Protein AF-A0A2N1RPT9-F1 (afdb_monomer)

Secondary structure (DSSP, 8-state):
--HHHHHHHHHHHHHHTT--TT--BTTTTB-HHHHHHTSTT-HHHHHHHHHTT--TT---TT---HHHHHHTSTT-HHHHHHHHHTT--TT---SS--HHHHHHHTT-HHHHHHHHHTT--TTPPPSSTT---HHHHHHHTT-HHHHHHHHHTT--TT-----SS-------TTS-THHHHTTS-GGG----S--HHHHHHHTT-HHHHHHHHHTT--S---BTTTBSHHHHHHHTT-HHHHHHHHHTT---SSHHHHHHHHHHTT-HHHHHHHHHTT--TT---TTS--HHHHHHHHT-HHHHHHHHHTT--TT---TTS--GGGG---HHHHHHHH--

pLDDT: mean 88.7, std 14.99, range [34.06, 98.62]

Radius of gyration: 28.69 Å; Cα contacts (8 Å, |Δi|>4): 582; chains: 1; bounding box: 60×31×92 Å

Structure (mmCIF, N/CA/C/O backbone):
data_AF-A0A2N1RPT9-F1
#
_entry.id   AF-A0A2N1RPT9-F1
#
loop_
_atom_site.group_PDB
_atom_site.id
_atom_site.type_symbol
_atom_site.label_atom_id
_atom_site.label_alt_id
_atom_site.label_comp_id
_atom_site.label_asym_id
_atom_site.label_entity_id
_atom_site.label_seq_id
_atom_site.pdbx_PDB_ins_code
_atom_site.Cartn_x
_atom_site.Cartn_y
_atom_site.Cartn_z
_atom_site.occupancy
_atom_site.B_iso_or_equiv
_atom_site.auth_seq_id
_atom_site.auth_comp_id
_atom_site.auth_asym_id
_atom_site.auth_atom_id
_atom_site.pdbx_PDB_model_num
ATOM 1 N N . MET A 1 1 ? -3.122 9.667 46.962 1.00 50.38 1 MET A N 1
ATOM 2 C CA . MET A 1 1 ? -3.915 8.636 46.255 1.00 50.38 1 MET A CA 1
ATOM 3 C C . MET A 1 1 ? -3.494 8.692 44.793 1.00 50.38 1 MET A C 1
ATOM 5 O O . MET A 1 1 ? -3.098 9.763 44.370 1.00 50.38 1 MET A O 1
ATOM 9 N N . SER A 1 2 ? -3.456 7.588 44.040 1.00 67.94 2 SER A N 1
ATOM 10 C CA . SER A 1 2 ? -3.187 7.707 42.594 1.00 67.94 2 SER A CA 1
ATOM 11 C C . SER A 1 2 ? -4.341 8.459 41.928 1.00 67.94 2 SER A C 1
ATOM 13 O O . SER A 1 2 ? -5.478 8.184 42.305 1.00 67.94 2 SER A O 1
ATOM 15 N N . ASP A 1 3 ? -4.088 9.300 40.925 1.00 69.38 3 ASP A N 1
ATOM 16 C CA . ASP A 1 3 ? -5.108 10.099 40.212 1.00 69.38 3 ASP A CA 1
ATOM 17 C C . ASP A 1 3 ? -6.362 9.287 39.809 1.00 69.38 3 ASP A C 1
ATOM 19 O O . ASP A 1 3 ? -7.492 9.765 39.899 1.00 69.38 3 ASP A O 1
ATOM 23 N N . ASN A 1 4 ? -6.193 8.001 39.471 1.00 76.69 4 ASN A N 1
ATOM 24 C CA . ASN A 1 4 ? -7.300 7.095 39.139 1.00 76.69 4 ASN A CA 1
ATOM 25 C C . ASN A 1 4 ? -8.249 6.774 40.311 1.00 76.69 4 ASN A C 1
ATOM 27 O O . ASN A 1 4 ? -9.421 6.505 40.074 1.00 76.69 4 ASN A O 1
ATOM 31 N N . GLU A 1 5 ? -7.784 6.776 41.561 1.00 85.25 5 GLU A N 1
ATOM 32 C CA . GLU A 1 5 ? -8.633 6.519 42.738 1.00 85.25 5 GLU A CA 1
ATOM 33 C C . GLU A 1 5 ? -9.557 7.700 43.033 1.00 85.25 5 GLU A C 1
ATOM 35 O O . GLU A 1 5 ? -10.723 7.516 43.375 1.00 85.25 5 GLU A O 1
ATOM 40 N N . GLU A 1 6 ? -9.048 8.923 42.883 1.00 87.75 6 GLU A N 1
ATOM 41 C CA . GLU A 1 6 ? -9.849 10.137 43.052 1.00 87.75 6 GLU A CA 1
ATOM 42 C C . GLU A 1 6 ? -10.896 10.246 41.943 1.00 87.75 6 GLU A C 1
ATOM 44 O O . GLU A 1 6 ? -12.072 10.469 42.233 1.00 87.75 6 GLU A O 1
ATOM 49 N N . ALA A 1 7 ? -10.504 9.968 40.695 1.00 89.19 7 ALA A N 1
ATOM 50 C CA . ALA A 1 7 ? -11.428 9.916 39.568 1.00 89.19 7 ALA A CA 1
ATOM 51 C C . ALA A 1 7 ? -12.536 8.865 39.764 1.00 89.19 7 ALA A C 1
ATOM 53 O O . ALA A 1 7 ? -13.706 9.159 39.530 1.00 89.19 7 ALA A O 1
ATOM 54 N N . ILE A 1 8 ? -12.202 7.658 40.239 1.00 92.56 8 ILE A N 1
ATOM 55 C CA . ILE A 1 8 ? -13.188 6.600 40.525 1.00 92.56 8 ILE A CA 1
ATOM 56 C C . ILE A 1 8 ? -14.201 7.055 41.577 1.00 92.56 8 ILE A C 1
ATOM 58 O O . ILE A 1 8 ? -15.404 6.913 41.356 1.00 92.56 8 ILE A O 1
ATOM 62 N N . LYS A 1 9 ? -13.733 7.630 42.692 1.00 93.81 9 LYS A N 1
ATOM 63 C CA . LYS A 1 9 ? -14.617 8.134 43.754 1.00 93.81 9 LYS A CA 1
ATOM 64 C C . LYS A 1 9 ? -15.525 9.249 43.249 1.00 93.81 9 LYS A C 1
ATOM 66 O O . LYS A 1 9 ? -16.709 9.256 43.567 1.00 93.81 9 LYS A O 1
ATOM 71 N N . LEU A 1 10 ? -14.992 10.161 42.435 1.00 93.69 10 LEU A N 1
ATOM 72 C CA . LEU A 1 10 ? -15.782 11.235 41.843 1.00 93.69 10 LEU A CA 1
ATOM 73 C C . LEU A 1 10 ? -16.856 10.687 40.897 1.00 93.69 10 LEU A C 1
ATOM 75 O O . LEU A 1 10 ? -18.006 11.102 40.985 1.00 93.69 10 LEU A O 1
ATOM 79 N N . ILE A 1 11 ? -16.516 9.728 40.031 1.00 93.75 11 ILE A N 1
ATOM 80 C CA . ILE A 1 11 ? -17.489 9.088 39.133 1.00 93.75 11 ILE A CA 1
ATOM 81 C C . ILE A 1 11 ? -18.588 8.392 39.941 1.00 93.75 11 ILE A C 1
ATOM 83 O O . ILE A 1 11 ? -19.763 8.552 39.625 1.00 93.75 11 ILE A O 1
ATOM 87 N N . GLN A 1 12 ? -18.233 7.659 40.999 1.00 95.19 12 GLN A N 1
ATOM 88 C CA . GLN A 1 12 ? -19.213 7.024 41.885 1.00 95.19 12 GLN A CA 1
ATOM 89 C C . GLN A 1 12 ? -20.149 8.054 42.522 1.00 95.19 12 GLN A C 1
ATOM 91 O O . GLN A 1 12 ? -21.363 7.900 42.414 1.00 95.19 12 GLN A O 1
ATOM 96 N N . LEU A 1 13 ? -19.596 9.133 43.085 1.00 96.94 13 LEU A N 1
ATOM 97 C CA . LEU A 1 13 ? -20.372 10.210 43.698 1.00 96.94 13 LEU A CA 1
ATOM 98 C C . LEU A 1 13 ? -21.332 10.866 42.695 1.00 96.94 13 LEU A C 1
ATOM 100 O O . LEU A 1 13 ? -22.492 11.103 43.021 1.00 96.94 13 LEU A O 1
ATOM 104 N N . LEU A 1 14 ? -20.869 11.138 41.471 1.00 96.06 14 LEU A N 1
ATOM 105 C CA . LEU A 1 14 ? -21.698 11.716 40.413 1.00 96.06 14 LEU A CA 1
ATOM 106 C C . LEU A 1 14 ? -22.870 10.793 40.053 1.00 96.06 14 LEU A C 1
ATOM 108 O O . LEU A 1 14 ? -24.004 11.257 39.956 1.00 96.06 14 LEU A O 1
ATOM 112 N N . LEU A 1 15 ? -22.616 9.491 39.895 1.00 95.31 15 LEU A N 1
ATOM 113 C CA . LEU A 1 15 ? -23.657 8.505 39.589 1.00 95.31 15 LEU A CA 1
ATOM 114 C C . LEU A 1 15 ? -24.659 8.348 40.745 1.00 95.31 15 LEU A C 1
ATOM 116 O O . LEU A 1 15 ? -25.857 8.240 40.499 1.00 95.31 15 LEU A O 1
ATOM 120 N N . GLU A 1 16 ? -24.194 8.385 41.997 1.00 96.31 16 GLU A N 1
ATOM 121 C CA . GLU A 1 16 ? -25.054 8.381 43.193 1.00 96.31 16 GLU A CA 1
ATOM 122 C C . GLU A 1 16 ? -25.971 9.611 43.261 1.00 96.31 16 GLU A C 1
ATOM 124 O O . GLU A 1 16 ? -27.095 9.513 43.746 1.00 96.31 16 GLU A O 1
ATOM 129 N N . HIS A 1 17 ? -25.526 10.749 42.720 1.00 97.19 17 HIS A N 1
ATOM 130 C CA . HIS A 1 17 ? -26.304 11.989 42.630 1.00 97.19 17 HIS A CA 1
ATOM 131 C C . HIS A 1 17 ? -27.086 12.123 41.310 1.00 97.19 17 HIS A C 1
ATOM 133 O O . HIS A 1 17 ? -27.538 13.214 40.964 1.00 97.19 17 HIS A O 1
ATOM 139 N N . GLY A 1 18 ? -27.275 11.022 40.577 1.00 94.88 18 GLY A N 1
ATOM 140 C CA . GLY A 1 18 ? -28.160 10.969 39.413 1.00 94.88 18 GLY A CA 1
ATOM 141 C C . GLY A 1 18 ? -27.528 11.401 38.089 1.00 94.88 18 GLY A C 1
ATOM 142 O O . GLY A 1 18 ? -28.260 11.650 37.134 1.00 94.88 18 GLY A O 1
ATOM 143 N N . ALA A 1 19 ? -26.196 11.484 37.992 1.00 95.69 19 ALA A N 1
ATOM 144 C CA . ALA A 1 19 ? -25.545 11.690 36.701 1.00 95.69 19 ALA A CA 1
ATOM 145 C C . ALA A 1 19 ? -25.868 10.539 35.730 1.00 95.69 19 ALA A C 1
ATOM 147 O O . ALA A 1 19 ? -25.782 9.360 36.075 1.00 95.69 19 ALA A O 1
ATOM 148 N N . GLU A 1 20 ? -26.201 10.877 34.485 1.00 96.00 20 GLU A N 1
ATOM 149 C CA . GLU A 1 20 ? -26.530 9.890 33.458 1.00 96.00 20 GLU A CA 1
ATOM 150 C C . GLU A 1 20 ? -25.269 9.166 32.949 1.00 96.00 20 GLU A C 1
ATOM 152 O O . GLU A 1 20 ? -24.403 9.765 32.300 1.00 96.00 20 GLU A O 1
ATOM 157 N N . ILE A 1 21 ? -25.195 7.848 33.181 1.00 95.88 21 ILE A N 1
ATOM 158 C CA . ILE A 1 21 ? -24.061 6.989 32.779 1.00 95.88 21 ILE A CA 1
ATOM 159 C C . ILE A 1 21 ? -23.787 7.018 31.263 1.00 95.88 21 ILE A C 1
ATOM 161 O O . ILE A 1 21 ? -22.640 6.917 30.832 1.00 95.88 21 ILE A O 1
ATOM 165 N N . ASN A 1 22 ? -24.841 7.205 30.462 1.00 96.31 22 ASN A N 1
ATOM 166 C CA . ASN A 1 22 ? -24.805 7.264 28.998 1.00 96.31 22 ASN A CA 1
ATOM 167 C C . ASN A 1 22 ? -25.040 8.685 28.461 1.00 96.31 22 ASN A C 1
ATOM 169 O O . ASN A 1 22 ? -25.510 8.847 27.331 1.00 96.31 22 ASN A O 1
ATOM 173 N N . SER A 1 23 ? -24.729 9.708 29.265 1.00 95.62 23 SER A N 1
ATOM 174 C CA . SER A 1 23 ? -24.765 11.106 28.825 1.00 95.62 23 SER A CA 1
ATOM 175 C C . SER A 1 23 ? -23.960 11.298 27.536 1.00 95.62 23 SER A C 1
ATOM 177 O O . SER A 1 23 ? -22.975 10.607 27.275 1.00 95.62 23 SER A O 1
ATOM 179 N N . ARG A 1 24 ? -24.404 12.224 26.686 1.00 95.25 24 ARG A N 1
ATOM 180 C CA . ARG A 1 24 ? -23.811 12.468 25.366 1.00 95.25 24 ARG A CA 1
ATOM 181 C C . ARG A 1 24 ? -23.198 13.854 25.321 1.00 95.25 24 ARG A C 1
ATOM 183 O O . ARG A 1 24 ? -23.891 14.842 25.545 1.00 95.25 24 ARG A O 1
ATOM 190 N N . MET A 1 25 ? -21.901 13.926 25.031 1.00 88.75 25 MET A N 1
ATOM 191 C CA . MET A 1 25 ? -21.181 15.197 24.976 1.00 88.75 25 MET A CA 1
ATOM 192 C C . MET A 1 25 ? -21.129 15.779 23.558 1.00 88.75 25 MET A C 1
ATOM 194 O O . MET A 1 25 ? -20.706 15.116 22.605 1.00 88.75 25 MET A O 1
ATOM 198 N N . GLY A 1 26 ? -21.503 17.059 23.452 1.00 85.88 26 GLY A N 1
ATOM 199 C CA . GLY A 1 26 ? -21.368 17.889 22.253 1.00 85.88 26 GLY A CA 1
ATOM 200 C C . GLY A 1 26 ? -22.038 17.325 20.994 1.00 85.88 26 GLY A C 1
ATOM 201 O O . GLY A 1 26 ? -22.806 16.368 21.030 1.00 85.88 26 GLY A O 1
ATOM 202 N N . TYR A 1 27 ? -21.696 17.905 19.843 1.00 80.06 27 TYR A N 1
ATOM 203 C CA . TYR A 1 27 ? -22.181 17.432 18.539 1.00 80.06 27 TYR A CA 1
ATOM 204 C C . TYR A 1 27 ? -21.672 16.028 18.174 1.00 80.06 27 TYR A C 1
ATOM 206 O O . TYR A 1 27 ? -22.261 15.356 17.333 1.00 80.06 27 TYR A O 1
ATOM 214 N N . GLY A 1 28 ? -20.586 15.577 18.812 1.00 87.25 28 GLY A N 1
ATOM 215 C CA . GLY A 1 28 ? -19.980 14.272 18.561 1.00 87.25 28 GLY A CA 1
ATOM 216 C C . GLY A 1 28 ? -20.803 13.094 19.077 1.00 87.25 28 GLY A C 1
ATOM 217 O O . GLY A 1 28 ? -20.571 11.977 18.626 1.00 87.25 28 GLY A O 1
ATOM 218 N N . ASN A 1 29 ? -21.767 13.326 19.976 1.00 94.00 29 ASN A N 1
ATOM 219 C CA . ASN A 1 29 ? -22.584 12.283 20.602 1.00 94.00 29 ASN A CA 1
ATOM 220 C C . ASN A 1 29 ? -21.755 11.221 21.360 1.00 94.00 29 ASN A C 1
ATOM 222 O O . ASN A 1 29 ? -22.117 10.046 21.394 1.00 94.00 29 ASN A O 1
ATOM 226 N N . ILE A 1 30 ? -20.622 11.634 21.934 1.00 95.81 30 ILE A N 1
ATOM 227 C CA . ILE A 1 30 ? -19.655 10.748 22.600 1.00 95.81 30 ILE A CA 1
ATOM 228 C C . ILE A 1 30 ? -20.155 10.426 24.016 1.00 95.81 30 ILE A C 1
ATOM 230 O O . ILE A 1 30 ? -20.616 11.326 24.719 1.00 95.81 30 ILE A O 1
ATOM 234 N N . THR A 1 31 ? -20.059 9.165 24.445 1.00 96.81 31 THR A N 1
ATOM 235 C CA . THR A 1 31 ? -20.410 8.741 25.815 1.00 96.81 31 THR A CA 1
ATOM 236 C C . THR A 1 31 ? -19.189 8.732 26.743 1.00 96.81 31 THR A C 1
ATOM 238 O O . THR A 1 31 ? -18.055 8.632 26.256 1.00 96.81 31 THR A O 1
ATOM 241 N N . PRO A 1 32 ? -19.371 8.763 28.081 1.00 95.81 32 PRO A N 1
ATOM 242 C CA . PRO A 1 32 ? -18.269 8.615 29.029 1.00 95.81 32 PRO A CA 1
ATOM 243 C C . PRO A 1 32 ? -17.407 7.381 28.754 1.00 95.81 32 PRO A C 1
ATOM 245 O O . PRO A 1 32 ? -16.183 7.484 28.769 1.00 95.81 32 PRO A O 1
ATOM 248 N N . LEU A 1 33 ? -18.034 6.240 28.429 1.00 97.31 33 LEU A N 1
ATOM 249 C CA . LEU A 1 33 ? -17.332 4.994 28.113 1.00 97.31 33 LEU A CA 1
ATOM 250 C C . LEU A 1 33 ? -16.407 5.149 26.897 1.00 97.31 33 LEU A C 1
ATOM 252 O O . LEU A 1 33 ? -15.241 4.774 26.976 1.00 97.31 33 LEU A O 1
ATOM 256 N N . MET A 1 34 ? -16.882 5.754 25.803 1.00 96.00 34 MET A N 1
ATOM 257 C CA . MET A 1 34 ? -16.052 6.012 24.616 1.00 96.00 34 MET A CA 1
ATOM 258 C C . MET A 1 34 ? -14.852 6.902 24.937 1.00 96.00 34 MET A C 1
ATOM 260 O O . MET A 1 34 ? -13.730 6.593 24.535 1.00 96.00 34 MET A O 1
ATOM 264 N N . LEU A 1 35 ? -15.089 7.988 25.679 1.00 93.50 35 LEU A N 1
ATOM 265 C CA . LEU A 1 35 ? -14.051 8.950 26.034 1.00 93.50 35 LEU A CA 1
ATOM 266 C C . LEU A 1 35 ? -12.927 8.279 26.828 1.00 93.50 35 LEU A C 1
ATOM 268 O O . LEU A 1 35 ? -11.756 8.411 26.472 1.00 93.50 35 LEU A O 1
ATOM 272 N N . VAL A 1 36 ? -13.270 7.523 27.876 1.00 93.69 36 VAL A N 1
ATOM 273 C CA . VAL A 1 36 ? -12.253 6.875 28.717 1.00 93.69 36 VAL A CA 1
ATOM 274 C C . VAL A 1 36 ? -11.568 5.708 28.008 1.00 93.69 36 VAL A C 1
ATOM 276 O O . VAL A 1 36 ? -10.381 5.489 28.247 1.00 93.69 36 VAL A O 1
ATOM 279 N N . SER A 1 37 ? -12.266 5.008 27.104 1.00 95.00 37 SER A N 1
ATOM 280 C CA . SER A 1 37 ? -11.682 3.970 26.246 1.00 95.00 37 SER A CA 1
ATOM 281 C C . SER A 1 37 ? -10.664 4.535 25.252 1.00 95.00 37 SER A C 1
ATOM 283 O O . SER A 1 37 ? -9.713 3.838 24.904 1.00 95.00 37 SER A O 1
ATOM 285 N N . GLY A 1 38 ? -10.821 5.795 24.836 1.00 91.56 38 GLY A N 1
ATOM 286 C CA . GLY A 1 38 ? -9.843 6.537 24.032 1.00 91.56 38 GLY A CA 1
ATOM 287 C C . GLY A 1 38 ? -8.667 7.120 24.828 1.00 91.56 38 GLY A C 1
ATOM 288 O O . GLY A 1 38 ? -7.779 7.730 24.237 1.00 91.56 38 GLY A O 1
ATOM 289 N N . GLY A 1 39 ? -8.642 6.951 26.153 1.00 86.50 39 GLY A N 1
ATOM 290 C CA . GLY A 1 39 ? -7.519 7.325 27.012 1.00 86.50 39 GLY A CA 1
ATOM 291 C C . GLY A 1 39 ? -6.611 6.133 27.318 1.00 86.50 39 GLY A C 1
ATOM 292 O O . GLY A 1 39 ? -7.070 4.996 27.440 1.00 86.50 39 GLY A O 1
ATOM 293 N N . ALA A 1 40 ? -5.308 6.375 27.467 1.00 71.75 40 ALA A N 1
ATOM 294 C CA . ALA A 1 40 ? -4.367 5.325 27.848 1.00 71.75 40 ALA A CA 1
ATOM 295 C C . ALA A 1 40 ? -4.541 4.934 29.328 1.00 71.75 40 ALA A C 1
ATOM 297 O O . ALA A 1 40 ? -4.637 5.797 30.195 1.00 71.75 40 ALA A O 1
ATOM 298 N N . LYS A 1 41 ? -4.502 3.628 29.631 1.00 71.94 41 LYS A N 1
ATOM 299 C CA . LYS A 1 41 ? -4.411 3.073 31.006 1.00 71.94 41 LYS A CA 1
ATOM 300 C C . LYS A 1 41 ? -5.599 3.364 31.950 1.00 71.94 41 LYS A C 1
ATOM 302 O O . LYS A 1 41 ? -5.490 3.125 33.153 1.00 71.94 41 LYS A O 1
ATOM 307 N N . ASN A 1 42 ? -6.767 3.742 31.428 1.00 84.38 42 ASN A N 1
ATOM 308 C CA . ASN A 1 42 ? -7.989 3.994 32.214 1.00 84.38 42 ASN A CA 1
ATOM 309 C C . ASN A 1 42 ? -8.810 2.731 32.548 1.00 84.38 42 ASN A C 1
ATOM 311 O O . ASN A 1 42 ? -10.020 2.807 32.750 1.00 84.38 42 ASN A O 1
ATOM 315 N N . ILE A 1 43 ? -8.176 1.555 32.622 1.00 91.94 43 ILE A N 1
ATOM 316 C CA . ILE A 1 43 ? -8.870 0.256 32.708 1.00 91.94 43 ILE A CA 1
ATOM 317 C C . ILE A 1 43 ? -9.879 0.172 33.862 1.00 91.94 43 ILE A C 1
ATOM 319 O O . ILE A 1 43 ? -10.990 -0.306 33.666 1.00 91.94 43 ILE A O 1
ATOM 323 N N . ARG A 1 44 ? -9.528 0.694 35.044 1.00 93.44 44 ARG A N 1
ATOM 324 C CA . ARG A 1 44 ? -10.403 0.657 36.227 1.00 93.44 44 ARG A CA 1
ATOM 325 C C . ARG A 1 44 ? -11.637 1.542 36.070 1.00 93.44 44 ARG A C 1
ATOM 327 O O . ARG A 1 44 ? -12.697 1.203 36.580 1.00 93.44 44 ARG A O 1
ATOM 334 N N . ILE A 1 45 ? -11.503 2.663 35.361 1.00 94.69 45 ILE A N 1
ATOM 335 C CA . ILE A 1 45 ? -12.625 3.557 35.070 1.00 94.69 45 ILE A CA 1
ATOM 336 C C . ILE A 1 45 ? -13.531 2.915 34.017 1.00 94.69 45 ILE A C 1
ATOM 338 O O . ILE A 1 45 ? -14.743 2.898 34.196 1.00 94.69 45 ILE A O 1
ATOM 342 N N . VAL A 1 46 ? -12.957 2.325 32.961 1.00 96.19 46 VAL A N 1
ATOM 343 C CA . VAL A 1 4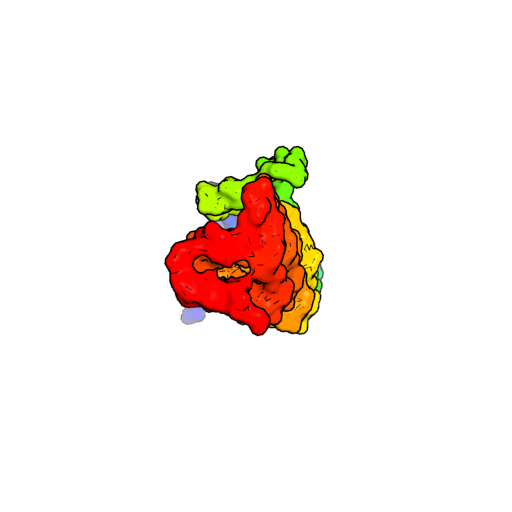6 ? -13.723 1.562 31.959 1.00 96.19 46 VAL A CA 1
ATOM 344 C C . VAL A 1 46 ? -14.520 0.443 32.639 1.00 96.19 46 VAL A C 1
ATOM 346 O O . VAL A 1 46 ? -15.714 0.303 32.395 1.00 96.19 46 VAL A O 1
ATOM 349 N N . GLU A 1 47 ? -13.882 -0.318 33.531 1.00 96.25 47 GLU A N 1
ATOM 350 C CA . GLU A 1 47 ? -14.528 -1.406 34.268 1.00 96.25 47 GLU A CA 1
ATOM 351 C C . GLU A 1 47 ? -15.665 -0.900 35.162 1.00 96.25 47 GLU A C 1
ATOM 353 O O . GLU A 1 47 ? -16.760 -1.459 35.117 1.00 96.25 47 GLU A O 1
ATOM 358 N N . LEU A 1 48 ? -15.447 0.195 35.900 1.00 96.19 48 LEU A N 1
ATOM 359 C CA . LEU A 1 48 ? -16.488 0.836 36.705 1.00 96.19 48 LEU A CA 1
ATOM 360 C C . LEU A 1 48 ? -17.692 1.255 35.852 1.00 96.19 48 LEU A C 1
ATOM 362 O O . LEU A 1 48 ? -18.828 0.977 36.230 1.00 96.19 48 LEU A O 1
ATOM 366 N N . LEU A 1 49 ? -17.465 1.921 34.716 1.00 97.06 49 LEU A N 1
ATOM 367 C CA . LEU A 1 49 ? -18.555 2.400 33.863 1.00 97.06 49 LEU A CA 1
ATOM 368 C C . LEU A 1 49 ? -19.381 1.235 33.304 1.00 97.06 49 LEU A C 1
ATOM 370 O O . LEU A 1 49 ? -20.608 1.289 33.349 1.00 97.06 49 LEU A O 1
ATOM 374 N N . ILE A 1 50 ? -18.728 0.160 32.850 1.00 97.69 50 ILE A N 1
ATOM 375 C CA . ILE A 1 50 ? -19.414 -1.054 32.384 1.00 97.69 50 ILE A CA 1
ATOM 376 C C . ILE A 1 50 ? -20.237 -1.679 33.521 1.00 97.69 50 ILE A C 1
ATOM 378 O O . ILE A 1 50 ? -21.417 -1.965 33.335 1.00 97.69 50 ILE A O 1
ATOM 382 N N . GLN A 1 51 ? -19.661 -1.823 34.722 1.00 96.94 51 GLN A N 1
ATOM 383 C CA . GLN A 1 51 ? -20.370 -2.351 35.898 1.00 96.94 51 GLN A CA 1
ATOM 384 C C . GLN A 1 51 ? -21.583 -1.499 36.300 1.00 96.94 51 GLN A C 1
ATOM 386 O O . GLN A 1 51 ? -22.553 -2.021 36.846 1.00 96.94 51 GLN A O 1
ATOM 391 N N . LYS A 1 52 ? -21.539 -0.189 36.036 1.00 97.12 52 LYS A N 1
ATOM 392 C CA . LYS A 1 52 ? -22.634 0.756 36.291 1.00 97.12 52 LYS A CA 1
ATOM 393 C C . LYS A 1 52 ? -23.634 0.866 35.131 1.00 97.12 52 LYS A C 1
ATOM 395 O O . LYS A 1 52 ? -24.520 1.713 35.189 1.00 97.12 52 LYS A O 1
ATOM 400 N N . GLY A 1 53 ? -23.536 0.003 34.117 1.00 96.56 53 GLY A N 1
ATOM 401 C CA . GLY A 1 53 ? -24.517 -0.091 33.033 1.00 96.56 53 GLY A CA 1
ATOM 402 C C . GLY A 1 53 ? -24.268 0.861 31.862 1.00 96.56 53 GLY A C 1
ATOM 403 O O . GLY A 1 53 ? -25.215 1.231 31.165 1.00 96.56 53 GLY A O 1
ATOM 404 N N . ALA A 1 54 ? -23.019 1.280 31.635 1.00 98.00 54 ALA A N 1
ATOM 405 C CA . ALA A 1 54 ? -22.670 1.985 30.407 1.00 98.00 54 ALA A CA 1
ATOM 406 C C . ALA A 1 54 ? -22.961 1.107 29.177 1.00 98.00 54 ALA A C 1
ATOM 408 O O . ALA A 1 54 ? -22.619 -0.076 29.145 1.00 98.00 54 ALA A O 1
ATOM 409 N N . ASP A 1 55 ? -23.579 1.696 28.155 1.00 97.94 55 ASP A N 1
ATOM 410 C CA . ASP A 1 55 ? -23.944 0.999 26.924 1.00 97.94 55 ASP A CA 1
ATOM 411 C C . ASP A 1 55 ? -22.694 0.711 26.076 1.00 97.94 55 ASP A C 1
ATOM 413 O O . ASP A 1 55 ? -22.106 1.604 25.459 1.00 97.94 55 ASP A O 1
ATOM 417 N N . ILE A 1 56 ? -22.302 -0.565 26.035 1.00 97.88 56 ILE A N 1
ATOM 418 C CA . ILE A 1 56 ? -21.146 -1.067 25.282 1.00 97.88 56 ILE A CA 1
ATOM 419 C C . ILE A 1 56 ? -21.307 -0.901 23.760 1.00 97.88 56 ILE A C 1
ATOM 421 O O . ILE A 1 56 ? -20.316 -0.824 23.029 1.00 97.88 56 ILE A O 1
ATOM 425 N N . HIS A 1 57 ? -22.552 -0.821 23.280 1.00 96.81 57 HIS A N 1
ATOM 426 C CA . HIS A 1 57 ? -22.909 -0.720 21.867 1.00 96.81 57 HIS A CA 1
ATOM 427 C C . HIS A 1 57 ? -23.244 0.704 21.431 1.00 96.81 57 HIS A C 1
ATOM 429 O O . HIS A 1 57 ? -23.573 0.914 20.256 1.00 96.81 57 HIS A O 1
ATOM 435 N N . ALA A 1 58 ? -23.145 1.675 22.343 1.00 96.69 58 ALA A N 1
ATOM 436 C CA . ALA A 1 58 ? -23.365 3.072 22.028 1.00 96.69 58 ALA A CA 1
ATOM 437 C C . ALA A 1 58 ? -22.512 3.485 20.823 1.00 96.69 58 ALA A C 1
ATOM 439 O O . ALA A 1 58 ? -21.374 3.037 20.642 1.00 96.69 58 ALA A O 1
ATOM 440 N N . LYS A 1 59 ? -23.084 4.362 19.999 1.00 95.56 59 LYS A N 1
ATOM 441 C CA . LYS A 1 59 ? -22.468 4.884 18.782 1.00 95.56 59 LYS A CA 1
ATOM 442 C C . LYS A 1 59 ? -22.440 6.403 18.811 1.00 95.56 59 LYS A C 1
ATOM 444 O O . LYS A 1 59 ? -23.450 7.040 19.123 1.00 95.56 59 LYS A O 1
ATOM 449 N N . ASP A 1 60 ? -21.282 6.957 18.484 1.00 95.00 60 ASP A N 1
ATOM 450 C CA . ASP A 1 60 ? -21.099 8.393 18.321 1.00 95.00 60 ASP A CA 1
ATOM 451 C C . ASP A 1 60 ? -21.719 8.872 16.986 1.00 95.00 60 ASP A C 1
ATOM 453 O O . ASP A 1 60 ? -22.316 8.101 16.226 1.00 95.00 60 ASP A O 1
ATOM 457 N N . SER A 1 61 ? -21.579 10.160 16.676 1.00 93.44 61 SER A N 1
ATOM 458 C CA . SER A 1 61 ? -22.060 10.761 15.420 1.00 93.44 61 SER A CA 1
ATOM 459 C C . SER A 1 61 ? -21.443 10.151 14.150 1.00 93.44 61 SER A C 1
ATOM 461 O O . SER A 1 61 ? -22.069 10.176 13.089 1.00 93.44 61 SER A O 1
ATOM 463 N N . LYS A 1 62 ? -20.247 9.558 14.246 1.00 91.50 62 LYS A N 1
ATOM 464 C CA . LYS A 1 62 ? -19.565 8.833 13.164 1.00 91.50 62 LYS A CA 1
ATOM 465 C C . LYS A 1 62 ? -19.874 7.339 13.175 1.00 91.50 62 LYS A C 1
ATOM 467 O O . LYS A 1 62 ? -19.347 6.604 12.346 1.00 91.50 62 LYS A O 1
ATOM 472 N N . ARG A 1 63 ? -20.765 6.890 14.064 1.00 93.44 63 ARG A N 1
ATOM 473 C CA . ARG A 1 63 ? -21.110 5.486 14.317 1.00 93.44 63 ARG A CA 1
ATOM 474 C C . ARG A 1 63 ? -19.943 4.650 14.864 1.00 93.44 63 ARG A C 1
ATOM 476 O O . ARG A 1 63 ? -19.988 3.424 14.759 1.00 93.44 63 ARG A O 1
ATOM 483 N N . GLU A 1 64 ? -18.937 5.290 15.454 1.00 94.69 64 GLU A N 1
ATOM 484 C CA . GLU A 1 64 ? -17.841 4.649 16.181 1.00 94.69 64 GLU A CA 1
ATOM 485 C C . GLU A 1 64 ? -18.314 4.234 17.590 1.00 94.69 64 GLU A C 1
ATOM 487 O O . GLU A 1 64 ? -19.123 4.911 18.226 1.00 94.69 64 GLU A O 1
ATOM 492 N N . THR A 1 65 ? -17.824 3.090 18.071 1.00 96.75 65 THR A N 1
ATOM 493 C CA . THR A 1 65 ? -18.124 2.511 19.400 1.00 96.75 65 THR A CA 1
ATOM 494 C C . THR A 1 65 ? -16.934 2.679 20.342 1.00 96.75 65 THR A C 1
ATOM 496 O O . THR A 1 65 ? -15.828 2.961 19.885 1.00 96.75 65 THR A O 1
ATOM 499 N N . ALA A 1 66 ? -17.095 2.412 21.643 1.00 97.25 66 ALA A N 1
ATOM 500 C CA . ALA A 1 66 ? -15.977 2.440 22.598 1.00 97.25 66 ALA A CA 1
ATOM 501 C C . ALA A 1 66 ? -14.776 1.571 22.161 1.00 97.25 66 ALA A C 1
ATOM 503 O O . ALA A 1 66 ? -13.623 1.945 22.379 1.00 97.25 66 ALA A O 1
ATOM 504 N N . LEU A 1 67 ? -15.037 0.458 21.464 1.00 97.69 67 LEU A N 1
ATOM 505 C CA . LEU A 1 67 ? -13.992 -0.407 20.918 1.00 97.69 67 LEU A CA 1
ATOM 506 C C . LEU A 1 67 ? -13.187 0.258 19.789 1.00 97.69 67 LEU A C 1
ATOM 508 O O . LEU A 1 67 ? -11.981 0.046 19.719 1.00 97.69 67 LEU A O 1
ATOM 512 N N . HIS A 1 68 ? -13.800 1.112 18.960 1.00 96.62 68 HIS A N 1
ATOM 513 C CA . HIS A 1 68 ? -13.057 1.906 17.971 1.00 96.62 68 HIS A CA 1
ATOM 514 C C . HIS A 1 68 ? -12.072 2.852 18.664 1.00 96.62 68 HIS A C 1
ATOM 516 O O . HIS A 1 68 ? -10.898 2.898 18.302 1.00 96.62 68 HIS A O 1
ATOM 522 N N . TYR A 1 69 ? -12.525 3.569 19.698 1.00 95.44 69 TYR A N 1
ATOM 523 C CA . TYR A 1 69 ? -11.667 4.479 20.460 1.00 95.44 69 TYR A CA 1
ATOM 524 C C . TYR A 1 69 ? -10.497 3.737 21.112 1.00 95.44 69 TYR A C 1
ATOM 526 O O . TYR A 1 69 ? -9.359 4.173 20.970 1.00 95.44 69 TYR A O 1
ATOM 534 N N . ALA A 1 70 ? -10.750 2.590 21.752 1.00 96.81 70 ALA A N 1
ATOM 535 C CA . ALA A 1 70 ? -9.694 1.783 22.363 1.00 96.81 70 ALA A CA 1
ATOM 536 C C . ALA A 1 70 ? -8.692 1.233 21.336 1.00 96.81 70 ALA A C 1
ATOM 538 O O . ALA A 1 70 ? -7.485 1.288 21.570 1.00 96.81 70 ALA A O 1
ATOM 539 N N . ALA A 1 71 ? -9.177 0.752 20.188 1.00 96.81 71 ALA A N 1
ATOM 540 C CA . ALA A 1 71 ? -8.354 0.150 19.141 1.00 96.81 71 ALA A CA 1
ATOM 541 C C . ALA A 1 71 ? -7.274 1.095 18.592 1.00 96.81 71 ALA A C 1
ATOM 543 O O . ALA A 1 71 ? -6.178 0.647 18.260 1.00 96.81 71 ALA A O 1
ATOM 544 N N . GLY A 1 72 ? -7.548 2.401 18.537 1.00 95.00 72 GLY A N 1
ATOM 545 C CA . GLY A 1 72 ? -6.607 3.399 18.027 1.00 95.00 72 GLY A CA 1
ATOM 546 C C . GLY A 1 72 ? -5.498 3.827 18.997 1.00 95.00 72 GLY A C 1
ATOM 547 O O . GLY A 1 72 ? -4.628 4.597 18.599 1.00 95.00 72 GLY A O 1
ATOM 548 N N . ILE A 1 73 ? -5.518 3.385 20.258 1.00 95.19 73 ILE A N 1
ATOM 549 C CA . ILE A 1 73 ? -4.596 3.869 21.298 1.00 95.19 73 ILE A CA 1
ATOM 550 C C . ILE A 1 73 ? -3.580 2.788 21.652 1.00 95.19 73 ILE A C 1
ATOM 552 O O . ILE A 1 73 ? -3.934 1.746 22.204 1.00 95.19 73 ILE A O 1
ATOM 556 N N . LYS A 1 74 ? -2.297 3.041 21.371 1.00 92.25 74 LYS A N 1
ATOM 557 C CA . LYS A 1 74 ? -1.201 2.114 21.696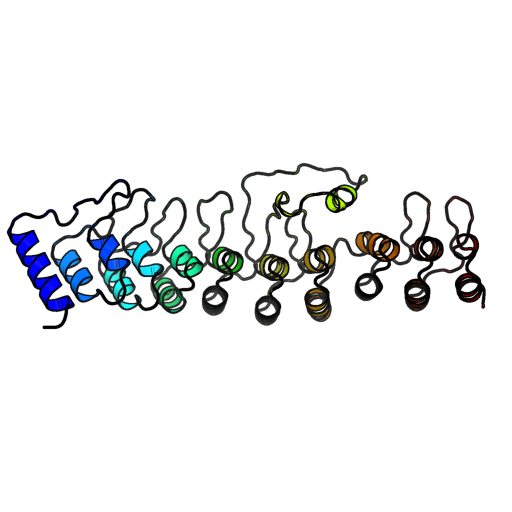 1.00 92.25 74 LYS A CA 1
ATOM 558 C C . LYS A 1 74 ? -1.226 1.745 23.189 1.00 92.25 74 LYS A C 1
ATOM 560 O O . LYS A 1 74 ? -1.328 2.622 24.046 1.00 92.25 74 LYS A O 1
ATOM 565 N N . GLY A 1 75 ? -1.136 0.450 23.496 1.00 88.31 75 GLY A N 1
ATOM 566 C CA . GLY A 1 75 ? -1.150 -0.067 24.870 1.00 88.31 75 GLY A CA 1
ATOM 567 C C . GLY A 1 75 ? -2.537 -0.232 25.513 1.00 88.31 75 GLY A C 1
ATOM 568 O O . GLY A 1 75 ? -2.610 -0.529 26.707 1.00 88.31 75 GLY A O 1
ATOM 569 N N . ASN A 1 76 ? -3.633 -0.081 24.758 1.00 93.62 76 ASN A N 1
ATOM 570 C CA . ASN A 1 76 ? -4.998 -0.310 25.252 1.00 93.62 76 ASN A CA 1
ATOM 571 C C . ASN A 1 76 ? -5.492 -1.764 25.103 1.00 93.62 76 ASN A C 1
ATOM 573 O O . ASN A 1 76 ? -6.683 -2.014 25.284 1.00 93.62 76 ASN A O 1
ATOM 577 N N . SER A 1 77 ? -4.601 -2.740 24.892 1.00 93.38 77 SER A N 1
ATOM 578 C CA . SER A 1 77 ? -4.908 -4.180 24.799 1.00 93.38 77 SER A CA 1
ATOM 579 C C . SER A 1 77 ? -5.869 -4.674 25.888 1.00 93.38 77 SER A C 1
ATOM 581 O O . SER A 1 77 ? -6.888 -5.287 25.589 1.00 93.38 77 SER A O 1
ATOM 583 N N . LYS A 1 78 ? -5.625 -4.315 27.156 1.00 94.88 78 LYS A N 1
ATOM 584 C CA . LYS A 1 78 ? -6.498 -4.728 28.270 1.00 94.88 78 LYS A CA 1
ATOM 585 C C . LYS A 1 78 ? -7.880 -4.070 28.241 1.00 94.88 78 LYS A C 1
ATOM 587 O O . LYS A 1 78 ? -8.848 -4.660 28.704 1.00 94.88 78 LYS A O 1
ATOM 592 N N . ILE A 1 79 ? -7.981 -2.837 27.735 1.00 96.81 79 ILE A N 1
ATOM 593 C CA . ILE A 1 79 ? -9.274 -2.163 27.547 1.00 96.81 79 ILE A CA 1
ATOM 594 C C . ILE A 1 79 ? -10.033 -2.843 26.404 1.00 96.81 79 ILE A C 1
ATOM 596 O O . ILE A 1 79 ? -11.228 -3.073 26.532 1.00 96.81 79 ILE A O 1
ATOM 600 N N . ILE A 1 80 ? -9.348 -3.217 25.322 1.00 97.56 80 ILE A N 1
ATOM 601 C CA . ILE A 1 80 ? -9.935 -3.967 24.205 1.00 97.56 80 ILE A CA 1
ATOM 602 C C . ILE A 1 80 ? -10.507 -5.301 24.700 1.00 97.56 80 ILE A C 1
ATOM 604 O O . ILE A 1 80 ? -11.692 -5.554 24.506 1.00 97.56 80 ILE A O 1
ATOM 608 N N . GLU A 1 81 ? -9.715 -6.104 25.415 1.00 97.00 81 GLU A N 1
ATOM 609 C CA . GLU A 1 81 ? -10.173 -7.364 26.020 1.00 97.00 81 GLU A CA 1
ATOM 610 C C . GLU A 1 81 ? -11.373 -7.152 26.956 1.00 97.00 81 GLU A C 1
ATOM 612 O O . GLU A 1 81 ? -12.355 -7.890 26.895 1.00 97.00 81 GLU A O 1
ATOM 617 N N . LEU A 1 82 ? -11.320 -6.112 27.797 1.00 97.56 82 LEU A N 1
ATOM 618 C CA . LEU A 1 82 ? -12.395 -5.736 28.716 1.00 97.56 82 LEU A CA 1
ATOM 619 C C . LEU A 1 82 ? -13.695 -5.371 27.984 1.00 97.56 82 LEU A C 1
ATOM 621 O O . LEU A 1 82 ? -14.776 -5.723 28.454 1.00 97.56 82 LEU A O 1
ATOM 625 N N . LEU A 1 83 ? -13.617 -4.668 26.857 1.00 98.25 83 LEU A N 1
ATOM 626 C CA . LEU A 1 83 ? -14.794 -4.319 26.064 1.00 98.25 83 LEU A CA 1
ATOM 627 C C . LEU A 1 83 ? -15.365 -5.565 25.368 1.00 98.25 83 LEU A C 1
ATOM 629 O O . LEU A 1 83 ? -16.568 -5.809 25.442 1.00 98.25 83 LEU A O 1
ATOM 633 N N . ILE A 1 84 ? -14.507 -6.386 24.754 1.00 98.38 84 ILE A N 1
ATOM 634 C CA . ILE A 1 84 ? -14.906 -7.600 24.022 1.00 98.38 84 ILE A CA 1
ATOM 635 C C . ILE A 1 84 ? -15.550 -8.626 24.960 1.00 98.38 84 ILE A C 1
ATOM 637 O O . ILE A 1 84 ? -16.633 -9.126 24.661 1.00 98.38 84 ILE A O 1
ATOM 641 N N . ARG A 1 85 ? -14.959 -8.886 26.137 1.00 97.81 85 ARG A N 1
ATOM 642 C CA . ARG A 1 85 ? -15.533 -9.820 27.129 1.00 97.81 85 ARG A CA 1
ATOM 643 C C . ARG A 1 85 ? -16.914 -9.384 27.637 1.00 97.81 85 ARG A C 1
ATOM 645 O O . ARG A 1 85 ? -17.666 -10.216 28.127 1.00 97.81 85 ARG A O 1
ATOM 652 N N . ASN A 1 86 ? -17.229 -8.089 27.541 1.00 98.19 86 ASN A N 1
ATOM 653 C CA . ASN A 1 86 ? -18.525 -7.512 27.905 1.00 98.19 86 ASN A CA 1
ATOM 654 C C . ASN A 1 86 ? -19.447 -7.310 26.689 1.00 98.19 86 ASN A C 1
ATOM 656 O O . ASN A 1 86 ? -20.416 -6.560 26.766 1.00 98.19 86 ASN A O 1
ATOM 660 N N . GLY A 1 87 ? -19.161 -7.981 25.571 1.00 97.56 87 GLY A N 1
ATOM 661 C CA . GLY A 1 87 ? -20.055 -8.056 24.420 1.00 97.56 87 GLY A CA 1
ATOM 662 C C . GLY A 1 87 ? -19.805 -7.019 23.330 1.00 97.56 87 GLY A C 1
ATOM 663 O O . GLY A 1 87 ? -20.605 -6.945 22.402 1.00 97.56 87 GLY A O 1
ATOM 664 N N . ALA A 1 88 ? -18.726 -6.227 23.380 1.00 98.12 88 ALA A N 1
ATOM 665 C CA . ALA A 1 88 ? -18.405 -5.333 22.269 1.00 98.12 88 ALA A CA 1
ATOM 666 C C . ALA A 1 88 ? -18.203 -6.128 20.966 1.00 98.12 88 ALA A C 1
ATOM 668 O O . ALA A 1 88 ? -17.404 -7.062 20.909 1.00 98.12 88 ALA A O 1
ATOM 669 N N . ASP A 1 89 ? -18.901 -5.722 19.905 1.00 96.81 89 ASP A N 1
ATOM 670 C CA . ASP A 1 89 ? -18.745 -6.312 18.577 1.00 96.81 89 ASP A CA 1
ATOM 671 C C . ASP A 1 89 ? -17.375 -5.937 17.989 1.00 96.81 89 ASP A C 1
ATOM 673 O O . ASP A 1 89 ? -17.117 -4.777 17.655 1.00 96.81 89 ASP A O 1
ATOM 677 N N . VAL A 1 90 ? -16.498 -6.935 17.857 1.00 97.06 90 VAL A N 1
ATOM 678 C CA . VAL A 1 90 ? -15.136 -6.799 17.314 1.00 97.06 90 VAL A CA 1
ATOM 679 C C . VAL A 1 90 ? -15.131 -6.276 15.880 1.00 97.06 90 VAL A C 1
ATOM 681 O O . VAL A 1 90 ? -14.212 -5.557 15.483 1.00 97.06 90 VAL A O 1
ATOM 684 N N . ASN A 1 91 ? -16.179 -6.585 15.118 1.00 94.88 91 ASN A N 1
ATOM 685 C CA . ASN A 1 91 ? -16.344 -6.165 13.734 1.00 94.88 91 ASN A CA 1
ATOM 686 C C . ASN A 1 91 ? -17.357 -5.022 13.599 1.00 94.88 91 ASN A C 1
ATOM 688 O O . ASN A 1 91 ? -17.861 -4.790 12.498 1.00 94.88 91 ASN A O 1
ATOM 692 N N . ALA A 1 92 ? -17.631 -4.287 14.688 1.00 92.00 92 ALA A N 1
ATOM 693 C CA . ALA A 1 92 ? -18.570 -3.174 14.686 1.00 92.00 92 ALA A CA 1
ATOM 694 C C . ALA A 1 92 ? -18.282 -2.232 13.510 1.00 92.00 92 ALA A C 1
ATOM 696 O O . ALA A 1 92 ? -17.229 -1.606 13.438 1.00 92.00 92 ALA A O 1
ATOM 697 N N . GLY A 1 93 ? -19.229 -2.138 12.579 1.00 81.19 93 GLY A N 1
ATOM 698 C CA . GLY A 1 93 ? -19.095 -1.269 11.417 1.00 81.19 93 GLY A CA 1
ATOM 699 C C . GLY A 1 93 ? -19.498 0.169 11.733 1.00 81.19 93 GLY A C 1
ATOM 700 O O . GLY A 1 93 ? -20.644 0.427 12.133 1.00 81.19 93 GLY A O 1
ATOM 701 N N . SER A 1 94 ? -18.586 1.106 11.481 1.00 77.69 94 SER A N 1
ATOM 702 C CA . SER A 1 94 ? -18.920 2.497 11.167 1.00 77.69 94 SER A CA 1
ATOM 703 C C . SER A 1 94 ? -18.897 2.706 9.638 1.00 77.69 94 SER A C 1
ATOM 705 O O . SER A 1 94 ? -18.301 1.899 8.924 1.00 77.69 94 SER A O 1
ATOM 707 N N . PRO A 1 95 ? -19.534 3.760 9.090 1.00 71.44 95 PRO A N 1
ATOM 708 C CA . PRO A 1 95 ? -19.432 4.130 7.676 1.00 71.44 95 PRO A CA 1
ATOM 709 C C . PRO A 1 95 ? -17.997 4.316 7.178 1.00 71.44 95 PRO A C 1
ATOM 711 O O . PRO A 1 95 ? -17.762 4.315 5.975 1.00 71.44 95 PRO A O 1
ATOM 714 N N . SER A 1 96 ? -17.050 4.512 8.092 1.00 68.00 96 SER A N 1
ATOM 715 C CA . SER A 1 96 ? -15.663 4.771 7.743 1.00 68.00 96 SER A CA 1
ATOM 716 C C . SER A 1 96 ? -14.787 3.549 7.994 1.00 68.00 96 SER A C 1
ATOM 718 O O . SER A 1 96 ? -13.998 3.212 7.129 1.00 68.00 96 SER A O 1
ATOM 720 N N . PHE A 1 97 ? -14.923 2.874 9.143 1.00 86.31 97 PHE A N 1
ATOM 721 C CA . PHE A 1 97 ? -13.944 1.899 9.646 1.00 86.31 97 PHE A CA 1
ATOM 722 C C . PHE A 1 97 ? -14.556 0.813 10.553 1.00 86.31 97 PHE A C 1
ATOM 724 O O . PHE A 1 97 ? -15.629 0.994 11.130 1.00 86.31 97 PHE A O 1
ATOM 731 N N . THR A 1 98 ? -13.825 -0.294 10.721 1.00 95.06 98 THR A N 1
ATOM 732 C CA . THR A 1 98 ? -13.966 -1.232 11.856 1.00 95.06 98 THR A CA 1
ATOM 733 C C . THR A 1 98 ? -12.919 -0.907 12.932 1.00 95.06 98 THR A C 1
ATOM 735 O O . THR A 1 98 ? -11.966 -0.170 12.641 1.00 95.06 98 THR A O 1
ATOM 738 N N . PRO A 1 99 ? -12.990 -1.479 14.151 1.00 96.81 99 PRO A N 1
ATOM 739 C CA . PRO A 1 99 ? -11.918 -1.329 15.135 1.00 96.81 99 PRO A CA 1
ATOM 740 C C . PRO A 1 99 ? -10.537 -1.727 14.591 1.00 96.81 99 PRO A C 1
ATOM 742 O O . PRO A 1 99 ? -9.553 -1.039 14.853 1.00 96.81 99 PRO A O 1
ATOM 745 N N . LEU A 1 100 ? -10.462 -2.773 13.758 1.00 97.50 100 LEU A N 1
ATOM 746 C CA . LEU A 1 100 ? -9.204 -3.204 13.142 1.00 97.50 100 LEU A CA 1
ATOM 747 C C . LEU A 1 100 ? -8.648 -2.174 12.146 1.00 97.50 100 LEU A C 1
ATOM 749 O O . LEU A 1 100 ? -7.453 -1.888 12.173 1.00 97.50 100 LEU A O 1
ATOM 753 N N . HIS A 1 101 ? -9.503 -1.548 11.329 1.00 96.31 101 HIS A N 1
ATOM 754 C CA . HIS A 1 101 ? -9.090 -0.424 10.478 1.00 96.31 101 HIS A CA 1
ATOM 755 C C . HIS A 1 101 ? -8.557 0.752 11.305 1.00 96.31 101 HIS A C 1
ATOM 757 O O . HIS A 1 101 ? -7.550 1.360 10.945 1.00 96.31 101 HIS A O 1
ATOM 763 N N . ARG A 1 102 ? -9.201 1.064 12.437 1.00 95.44 102 ARG A N 1
ATOM 764 C CA . ARG A 1 102 ? -8.754 2.137 13.332 1.00 95.44 102 ARG A CA 1
ATOM 765 C C . ARG A 1 102 ? -7.375 1.838 13.924 1.00 95.44 102 ARG A C 1
ATOM 767 O O . ARG A 1 102 ? -6.519 2.718 13.917 1.00 95.44 102 ARG A O 1
ATOM 774 N N . ALA A 1 103 ? -7.148 0.612 14.397 1.00 97.25 103 ALA A N 1
ATOM 775 C CA . ALA A 1 103 ? -5.844 0.187 14.906 1.00 97.25 103 ALA A CA 1
ATOM 776 C C . ALA A 1 103 ? -4.756 0.274 13.822 1.00 97.25 103 ALA A C 1
ATOM 778 O O . ALA A 1 103 ? -3.669 0.790 14.081 1.00 97.25 103 ALA A O 1
ATOM 779 N N . ALA A 1 104 ? -5.082 -0.147 12.597 1.00 97.44 104 ALA A N 1
ATOM 780 C CA . ALA A 1 104 ? -4.199 -0.067 11.439 1.00 97.44 104 ALA A CA 1
ATOM 781 C C . ALA A 1 104 ? -3.812 1.381 11.085 1.00 97.44 104 ALA A C 1
ATOM 783 O O . ALA A 1 104 ? -2.631 1.691 10.940 1.00 97.44 104 ALA A O 1
ATOM 784 N N . TYR A 1 105 ? -4.790 2.289 11.022 1.00 95.88 105 TYR A N 1
ATOM 785 C CA . TYR A 1 105 ? -4.573 3.707 10.712 1.00 95.88 105 TYR A CA 1
ATOM 786 C C . TYR A 1 105 ? -3.752 4.451 11.781 1.00 95.88 105 TYR A C 1
ATOM 788 O O . TYR A 1 105 ? -3.010 5.383 11.468 1.00 95.88 105 TYR A O 1
ATOM 796 N N . MET A 1 106 ? -3.873 4.040 13.045 1.00 96.06 106 MET A N 1
ATOM 797 C CA . MET A 1 106 ? -3.186 4.657 14.187 1.00 96.06 106 MET A CA 1
ATOM 798 C C . MET A 1 106 ? -1.851 3.977 14.547 1.00 96.06 106 MET A C 1
ATOM 800 O O . MET A 1 106 ? -1.245 4.317 15.565 1.00 96.06 106 MET A O 1
ATOM 804 N N . ASP A 1 107 ? -1.392 3.015 13.738 1.00 97.31 107 ASP A N 1
ATOM 805 C CA . ASP A 1 107 ? -0.159 2.243 13.962 1.00 97.31 107 ASP A CA 1
ATOM 806 C C . ASP A 1 107 ? -0.132 1.465 15.294 1.00 97.31 107 ASP A C 1
ATOM 808 O O . ASP A 1 107 ? 0.912 1.294 15.927 1.00 97.31 107 ASP A O 1
ATOM 812 N N . ALA A 1 108 ? -1.295 1.018 15.770 1.00 96.50 108 ALA A N 1
ATOM 813 C CA . ALA A 1 108 ? -1.442 0.336 17.052 1.00 96.50 108 ALA A CA 1
ATOM 814 C C . ALA A 1 108 ? -1.249 -1.187 16.917 1.00 96.50 108 ALA A C 1
ATOM 816 O O . ALA A 1 108 ? -2.195 -1.951 17.096 1.00 96.50 108 ALA A O 1
ATOM 817 N N . ALA A 1 109 ? -0.020 -1.623 16.609 1.00 95.19 109 ALA A N 1
ATOM 818 C CA . ALA A 1 109 ? 0.326 -3.032 16.363 1.00 95.19 109 ALA A CA 1
ATOM 819 C C . ALA A 1 109 ? -0.134 -3.991 17.483 1.00 95.19 109 ALA A C 1
ATOM 821 O O . ALA A 1 109 ? -0.829 -4.963 17.203 1.00 95.19 109 ALA A O 1
ATOM 822 N N . ASP A 1 110 ? 0.116 -3.662 18.755 1.00 93.75 110 ASP A N 1
ATOM 823 C CA . ASP A 1 110 ? -0.324 -4.494 19.891 1.00 93.75 110 ASP A CA 1
ATOM 824 C C . ASP A 1 110 ? -1.850 -4.710 19.917 1.00 93.75 110 ASP A C 1
ATOM 826 O O . ASP A 1 110 ? -2.350 -5.756 20.331 1.00 93.75 110 ASP A O 1
ATOM 830 N N . ASN A 1 111 ? -2.618 -3.713 19.470 1.00 96.50 111 ASN A N 1
ATOM 831 C CA . ASN A 1 111 ? -4.074 -3.796 19.431 1.00 96.50 111 ASN A CA 1
ATOM 832 C C . ASN A 1 111 ? -4.564 -4.613 18.228 1.00 96.50 111 ASN A C 1
ATOM 834 O O . ASN A 1 111 ? -5.596 -5.271 18.333 1.00 96.50 111 ASN A O 1
ATOM 838 N N . ILE A 1 112 ? -3.837 -4.590 17.105 1.00 97.94 112 ILE A N 1
ATOM 839 C CA . ILE A 1 112 ? -4.131 -5.405 15.916 1.00 97.94 112 ILE A CA 1
ATOM 840 C C . ILE A 1 112 ? -4.121 -6.885 16.294 1.00 97.94 112 ILE A C 1
ATOM 842 O O . ILE A 1 112 ? -5.097 -7.585 16.026 1.00 97.94 112 ILE A O 1
ATOM 846 N N . GLN A 1 113 ? -3.071 -7.332 16.986 1.00 95.88 113 GLN A N 1
ATOM 847 C CA . GLN A 1 113 ? -2.939 -8.721 17.414 1.00 95.88 113 GLN A CA 1
ATOM 848 C C . GLN A 1 113 ? -4.115 -9.157 18.304 1.00 95.88 113 GLN A C 1
ATOM 850 O O . GLN A 1 113 ? -4.754 -10.178 18.046 1.00 95.88 113 GLN A O 1
ATOM 855 N N . ILE A 1 114 ? -4.457 -8.353 19.317 1.00 96.62 114 ILE A N 1
ATOM 856 C CA . ILE A 1 114 ? -5.565 -8.658 20.235 1.00 96.62 114 ILE A CA 1
ATOM 857 C C . ILE A 1 114 ? -6.910 -8.706 19.509 1.00 96.62 114 ILE A C 1
ATOM 859 O O . ILE A 1 114 ? -7.717 -9.598 19.776 1.00 96.62 114 ILE A O 1
ATOM 863 N N . LEU A 1 115 ? -7.166 -7.779 18.586 1.00 98.00 115 LEU A N 1
ATOM 864 C CA . LEU A 1 115 ? -8.397 -7.777 17.797 1.00 98.00 115 LEU A CA 1
ATOM 865 C C . LEU A 1 115 ? -8.500 -9.038 16.928 1.00 98.00 115 LEU A C 1
ATOM 867 O O . LEU A 1 115 ? -9.558 -9.664 16.897 1.00 98.00 115 LEU A O 1
ATOM 871 N N . ILE A 1 116 ? -7.412 -9.446 16.269 1.00 97.44 116 ILE A N 1
ATOM 872 C CA . ILE A 1 116 ? -7.386 -10.637 15.406 1.00 97.44 116 ILE A CA 1
ATOM 873 C C . ILE A 1 116 ? -7.610 -11.918 16.217 1.00 97.44 116 ILE A C 1
ATOM 875 O O . ILE A 1 116 ? -8.448 -12.732 15.832 1.00 97.44 116 ILE A O 1
ATOM 879 N N . ILE A 1 117 ? -6.949 -12.069 17.372 1.00 96.44 117 ILE A N 1
ATOM 880 C CA . ILE A 1 117 ? -7.160 -13.213 18.282 1.00 96.44 117 ILE A CA 1
ATOM 881 C C . ILE A 1 117 ? -8.626 -13.300 18.741 1.00 96.44 117 ILE A C 1
ATOM 883 O O . ILE A 1 117 ? -9.147 -14.391 18.959 1.00 96.44 117 ILE A O 1
ATOM 887 N N . ASN A 1 118 ? -9.315 -12.161 18.835 1.00 97.19 118 ASN A N 1
ATOM 888 C CA . ASN A 1 118 ? -10.738 -12.084 19.164 1.00 97.19 118 ASN A CA 1
ATOM 889 C C . ASN A 1 118 ? -11.655 -12.066 17.920 1.00 97.19 118 ASN A C 1
ATOM 891 O O . ASN A 1 118 ? -12.767 -11.546 17.974 1.00 97.19 118 ASN A O 1
ATOM 895 N N . ASN A 1 119 ? -11.228 -12.679 16.812 1.00 96.19 119 ASN A N 1
ATOM 896 C CA . ASN A 1 119 ? -12.012 -12.875 15.584 1.00 96.19 119 ASN A CA 1
ATOM 897 C C . ASN A 1 119 ? -12.351 -11.587 14.806 1.00 96.19 119 ASN A C 1
ATOM 899 O O . ASN A 1 119 ? -13.394 -11.503 14.144 1.00 96.19 119 ASN A O 1
ATOM 903 N N . ALA A 1 120 ? -11.473 -10.581 14.836 1.00 97.31 120 ALA A N 1
ATOM 904 C CA . ALA A 1 120 ? -11.557 -9.490 13.869 1.00 97.31 120 ALA A CA 1
ATOM 905 C C . ALA A 1 120 ? -11.339 -10.025 12.450 1.00 97.31 120 ALA A C 1
ATOM 907 O O . ALA A 1 120 ? -10.378 -10.743 12.172 1.00 97.31 120 ALA A O 1
ATOM 908 N N . ALA A 1 121 ? -12.225 -9.652 11.531 1.00 96.19 121 ALA A N 1
ATOM 909 C CA . ALA A 1 121 ? -12.125 -10.037 10.134 1.00 96.19 121 ALA A CA 1
ATOM 910 C C . ALA A 1 121 ? -10.948 -9.298 9.474 1.00 96.19 121 ALA A C 1
ATOM 912 O O . ALA A 1 121 ? -11.068 -8.144 9.072 1.00 96.19 121 ALA A O 1
ATOM 913 N N . ILE A 1 122 ? -9.800 -9.968 9.360 1.00 96.31 122 ILE A N 1
ATOM 914 C CA . ILE A 1 122 ? -8.527 -9.349 8.953 1.00 96.31 122 ILE A CA 1
ATOM 915 C C . ILE A 1 122 ? -8.548 -8.702 7.560 1.00 96.31 122 ILE A C 1
ATOM 917 O O . ILE A 1 122 ? -7.915 -7.674 7.342 1.00 96.31 122 ILE A O 1
ATOM 921 N N . ASN A 1 123 ? -9.334 -9.268 6.641 1.00 94.62 123 ASN A N 1
ATOM 922 C CA . ASN A 1 123 ? -9.488 -8.795 5.262 1.00 94.62 123 ASN A CA 1
ATOM 923 C C . ASN A 1 123 ? -10.820 -8.060 5.036 1.00 94.62 123 ASN A C 1
ATOM 925 O O . ASN A 1 123 ? -11.282 -7.955 3.899 1.00 94.62 123 ASN A O 1
ATOM 929 N N . ILE A 1 124 ? -11.479 -7.596 6.106 1.00 91.88 124 ILE A N 1
ATOM 930 C CA . ILE A 1 124 ? -12.720 -6.828 5.976 1.00 91.88 124 ILE A CA 1
ATOM 931 C C . ILE A 1 124 ? -12.459 -5.554 5.188 1.00 91.88 124 ILE A C 1
ATOM 933 O O . ILE A 1 124 ? -11.478 -4.868 5.436 1.00 91.88 124 ILE A O 1
ATOM 937 N N . LYS A 1 125 ? -13.335 -5.239 4.241 1.00 89.25 125 LYS A N 1
ATOM 938 C CA . LYS A 1 125 ? -13.257 -3.983 3.502 1.00 89.25 125 LYS A CA 1
ATOM 939 C C . LYS A 1 125 ? -14.105 -2.931 4.193 1.00 89.25 125 LYS A C 1
ATOM 941 O O . LYS A 1 125 ? -15.215 -3.230 4.639 1.00 89.25 125 LYS A O 1
ATOM 946 N N . ASP A 1 126 ? -13.585 -1.716 4.288 1.00 85.31 126 ASP A N 1
ATOM 947 C CA . ASP A 1 126 ? -14.384 -0.576 4.698 1.00 85.31 126 ASP A CA 1
ATOM 948 C C . ASP A 1 126 ? -15.521 -0.299 3.696 1.00 85.31 126 ASP A C 1
ATOM 950 O O . ASP A 1 126 ? -15.557 -0.816 2.573 1.00 85.31 126 ASP A O 1
ATOM 954 N N . VAL A 1 127 ? -16.494 0.502 4.133 1.00 79.56 127 VAL A N 1
ATOM 955 C CA . VAL A 1 127 ? -17.642 0.902 3.303 1.00 79.56 127 VAL A CA 1
ATOM 956 C C . VAL A 1 127 ? -17.426 2.270 2.651 1.00 79.56 127 VAL A C 1
ATOM 958 O O . VAL A 1 127 ? -18.376 2.888 2.166 1.00 79.56 127 VAL A O 1
ATOM 961 N N . THR A 1 128 ? -16.178 2.750 2.629 1.00 78.00 128 THR A N 1
ATOM 962 C CA . THR A 1 128 ? -15.818 3.983 1.929 1.00 78.00 128 THR A CA 1
ATOM 963 C C . THR A 1 128 ? -15.841 3.758 0.417 1.00 78.00 128 THR A C 1
ATOM 965 O O . THR A 1 128 ? -15.941 2.634 -0.077 1.00 78.00 128 THR A O 1
ATOM 968 N N . SER A 1 129 ? -15.708 4.837 -0.356 1.00 70.81 129 SER A N 1
ATOM 969 C CA . SER A 1 129 ? -15.611 4.747 -1.817 1.00 70.81 129 SER A CA 1
ATOM 970 C C . SER A 1 129 ? -14.406 3.945 -2.314 1.00 70.81 129 SER A C 1
ATOM 972 O O . SER A 1 129 ? -14.384 3.582 -3.488 1.00 70.81 129 SER A O 1
ATOM 974 N N . GLU A 1 130 ? -13.401 3.733 -1.460 1.00 73.12 130 GLU A N 1
ATOM 975 C CA . GLU A 1 130 ? -12.149 3.060 -1.809 1.00 73.12 130 GLU A CA 1
ATOM 976 C C . GLU A 1 130 ? -12.166 1.573 -1.426 1.00 73.12 130 GLU A C 1
ATOM 978 O O . GLU A 1 130 ? -11.383 0.806 -1.978 1.00 73.12 130 GLU A O 1
ATOM 983 N N . SER A 1 131 ? -13.078 1.155 -0.536 1.00 85.50 131 SER A N 1
ATOM 984 C CA . SER A 1 131 ? -13.269 -0.236 -0.112 1.00 85.50 131 SER A CA 1
ATOM 985 C C . SER A 1 131 ? -11.956 -0.912 0.301 1.00 85.50 131 SER A C 1
ATOM 987 O O . SER A 1 131 ? -11.572 -1.958 -0.239 1.00 85.50 131 SER A O 1
ATOM 989 N N . LYS A 1 132 ? -11.232 -0.258 1.218 1.00 88.38 132 LYS A N 1
ATOM 990 C CA . LYS A 1 132 ? -9.892 -0.676 1.648 1.00 88.38 132 LYS A CA 1
ATOM 991 C C . LYS A 1 132 ? -9.952 -1.723 2.746 1.00 88.38 132 LYS A C 1
ATOM 993 O O . LYS A 1 132 ? -10.856 -1.686 3.569 1.00 88.38 132 LYS A O 1
ATOM 998 N N . THR A 1 133 ? -8.977 -2.624 2.780 1.00 93.88 133 THR A N 1
ATOM 999 C CA . THR A 1 133 ? -8.702 -3.485 3.940 1.00 93.88 133 THR A CA 1
ATOM 1000 C C . THR A 1 133 ? -7.870 -2.742 4.994 1.00 93.88 133 THR A C 1
ATOM 1002 O O . THR A 1 133 ? -7.229 -1.733 4.673 1.00 93.88 133 THR A O 1
ATOM 1005 N N . PRO A 1 134 ? -7.771 -3.248 6.242 1.00 96.00 134 PRO A N 1
ATOM 1006 C CA . PRO A 1 134 ? -6.862 -2.690 7.237 1.00 96.00 134 PRO A CA 1
ATOM 1007 C C . PRO A 1 134 ? -5.408 -2.625 6.748 1.00 96.00 134 PRO A C 1
ATOM 1009 O O . PRO A 1 134 ? -4.716 -1.653 7.039 1.00 96.00 134 PRO A O 1
ATOM 1012 N N . LEU A 1 135 ? -4.951 -3.616 5.968 1.00 97.31 135 LEU A N 1
ATOM 1013 C CA . LEU A 1 135 ? -3.589 -3.641 5.420 1.00 97.31 135 LEU A CA 1
ATOM 1014 C C . LEU A 1 135 ? -3.371 -2.521 4.398 1.00 97.31 135 LEU A C 1
ATOM 1016 O O . LEU A 1 135 ? -2.374 -1.802 4.469 1.00 97.31 135 LEU A O 1
ATOM 1020 N N . GLU A 1 136 ? -4.305 -2.351 3.462 1.00 93.31 136 GLU A N 1
ATOM 1021 C CA . GLU A 1 136 ? -4.239 -1.280 2.462 1.00 93.31 136 GLU A CA 1
ATOM 1022 C C . GLU A 1 136 ? -4.263 0.098 3.133 1.00 93.31 136 GLU A C 1
ATOM 1024 O O . GLU A 1 136 ? -3.465 0.969 2.783 1.00 93.31 136 GLU A O 1
ATOM 1029 N N . LEU A 1 137 ? -5.122 0.275 4.143 1.00 93.31 137 LEU A N 1
ATOM 1030 C CA . LEU A 1 137 ? -5.213 1.509 4.917 1.00 93.31 137 LEU A CA 1
ATOM 1031 C C . LEU A 1 137 ? -3.919 1.810 5.688 1.00 93.31 137 LEU A C 1
ATOM 1033 O O . LEU A 1 137 ? -3.469 2.955 5.680 1.00 93.31 137 LEU A O 1
ATOM 1037 N N . ALA A 1 138 ? -3.302 0.806 6.322 1.00 96.38 138 ALA A N 1
ATOM 1038 C CA . ALA A 1 138 ? -2.032 0.975 7.029 1.00 96.38 138 ALA A CA 1
ATOM 1039 C C . ALA A 1 138 ? -0.918 1.451 6.088 1.00 96.38 138 ALA A C 1
ATOM 1041 O O . ALA A 1 138 ? -0.183 2.377 6.425 1.00 96.38 138 ALA A O 1
ATOM 1042 N N . ILE A 1 139 ? -0.804 0.857 4.895 1.00 94.94 139 ILE A N 1
ATOM 1043 C CA . ILE A 1 139 ? 0.235 1.228 3.922 1.00 94.94 139 ILE A CA 1
ATOM 1044 C C . ILE A 1 139 ? 0.012 2.649 3.394 1.00 94.94 139 ILE A C 1
ATOM 1046 O O . ILE A 1 139 ? 0.966 3.422 3.335 1.00 94.94 139 ILE A O 1
ATOM 1050 N N . ASP A 1 140 ? -1.230 3.020 3.076 1.00 90.50 140 ASP A N 1
ATOM 1051 C CA . ASP A 1 140 ? -1.560 4.376 2.619 1.00 90.50 140 ASP A CA 1
ATOM 1052 C C . ASP A 1 140 ? -1.315 5.441 3.689 1.00 90.50 140 ASP A C 1
ATOM 1054 O O . ASP A 1 140 ? -0.825 6.531 3.397 1.00 90.50 140 ASP A O 1
ATOM 1058 N N . ALA A 1 141 ? -1.609 5.115 4.948 1.00 92.88 141 ALA A N 1
ATOM 1059 C CA . ALA A 1 141 ? -1.309 5.970 6.090 1.00 92.88 141 ALA A CA 1
ATOM 1060 C C . ALA A 1 141 ? 0.176 5.919 6.506 1.00 92.88 141 ALA A C 1
ATOM 1062 O O . ALA A 1 141 ? 0.557 6.572 7.476 1.00 92.88 141 ALA A O 1
ATOM 1063 N N . LYS A 1 142 ? 1.021 5.165 5.783 1.00 95.06 142 LYS A N 1
ATOM 1064 C CA . LYS A 1 142 ? 2.452 4.955 6.066 1.00 95.06 142 LYS A CA 1
ATOM 1065 C C . LYS A 1 142 ? 2.732 4.342 7.449 1.00 95.06 142 LYS A C 1
ATOM 1067 O O . LYS A 1 142 ? 3.825 4.494 7.992 1.00 95.06 142 LYS A O 1
ATOM 1072 N N . GLN A 1 143 ? 1.768 3.602 7.991 1.00 97.44 143 GLN A N 1
ATOM 1073 C CA . GLN A 1 143 ? 1.851 2.884 9.264 1.00 97.44 143 GLN A CA 1
ATOM 1074 C C . GLN A 1 143 ? 2.449 1.495 9.054 1.00 97.44 143 GLN A C 1
ATOM 1076 O O . GLN A 1 143 ? 1.779 0.460 9.076 1.00 97.44 143 GLN A O 1
ATOM 1081 N N . PHE A 1 144 ? 3.747 1.475 8.768 1.00 95.06 144 PHE A N 1
ATOM 1082 C CA . PHE A 1 144 ? 4.438 0.261 8.347 1.00 95.06 144 PHE A CA 1
ATOM 1083 C C . PHE A 1 144 ? 4.587 -0.784 9.461 1.00 95.06 144 PHE A C 1
ATOM 1085 O O . PHE A 1 144 ? 4.732 -1.963 9.141 1.00 95.06 144 PHE A O 1
ATOM 1092 N N . THR A 1 145 ? 4.523 -0.395 10.739 1.00 97.06 145 THR A N 1
ATOM 1093 C CA . THR A 1 145 ? 4.519 -1.348 11.863 1.00 97.06 145 THR A CA 1
ATOM 1094 C C . THR A 1 145 ? 3.204 -2.118 11.882 1.00 97.06 145 THR A C 1
ATOM 1096 O O . THR A 1 145 ? 3.212 -3.346 11.866 1.00 97.06 145 THR A O 1
ATOM 1099 N N . ALA A 1 146 ? 2.077 -1.404 11.808 1.00 98.06 146 ALA A N 1
ATOM 1100 C CA . ALA A 1 146 ? 0.760 -2.018 11.673 1.00 98.06 146 ALA A CA 1
ATOM 1101 C C . ALA A 1 146 ? 0.632 -2.888 10.413 1.00 98.06 146 ALA A C 1
ATOM 1103 O O . ALA A 1 146 ? 0.093 -3.989 10.487 1.00 98.06 146 ALA A O 1
ATOM 1104 N N . ALA A 1 147 ? 1.147 -2.431 9.266 1.00 98.25 147 ALA A N 1
ATOM 1105 C CA . ALA A 1 147 ? 1.117 -3.217 8.032 1.00 98.25 147 ALA A CA 1
ATOM 1106 C C . ALA A 1 147 ? 1.878 -4.548 8.172 1.00 98.25 147 ALA A C 1
ATOM 1108 O O . ALA A 1 147 ? 1.374 -5.584 7.741 1.00 98.25 147 ALA A O 1
ATOM 1109 N N . ARG A 1 148 ? 3.063 -4.537 8.805 1.00 98.19 148 ARG A N 1
ATOM 1110 C CA . ARG A 1 148 ? 3.826 -5.763 9.100 1.00 98.19 148 ARG A CA 1
ATOM 1111 C C . ARG A 1 148 ? 3.037 -6.688 10.014 1.00 98.19 148 ARG A C 1
ATOM 1113 O O . ARG A 1 148 ? 2.877 -7.852 9.675 1.00 98.19 148 ARG A O 1
ATOM 1120 N N . GLU A 1 149 ? 2.485 -6.162 11.104 1.00 98.19 149 GLU A N 1
ATOM 1121 C CA . GLU A 1 149 ? 1.691 -6.957 12.045 1.00 98.19 149 GLU A CA 1
ATOM 1122 C C . GLU A 1 149 ? 0.495 -7.628 11.353 1.00 98.19 149 GLU A C 1
ATOM 1124 O O . GLU A 1 149 ? 0.262 -8.822 11.519 1.00 98.19 149 GLU A O 1
ATOM 1129 N N . LEU A 1 150 ? -0.229 -6.899 10.499 1.00 98.50 150 LEU A N 1
ATOM 1130 C CA . LEU A 1 150 ? -1.334 -7.457 9.716 1.00 98.50 150 LEU A CA 1
ATOM 1131 C C . LEU A 1 150 ? -0.872 -8.591 8.791 1.00 98.50 150 LEU A C 1
ATOM 1133 O O . LEU A 1 150 ? -1.536 -9.623 8.716 1.00 98.50 150 LEU A O 1
ATOM 1137 N N . ILE A 1 151 ? 0.264 -8.429 8.109 1.00 98.31 151 ILE A N 1
ATOM 1138 C CA . ILE A 1 151 ? 0.823 -9.461 7.223 1.00 98.31 151 ILE A CA 1
ATOM 1139 C C . ILE A 1 151 ? 1.243 -10.701 8.019 1.00 98.31 151 ILE A C 1
ATOM 1141 O O . ILE A 1 151 ? 0.914 -11.814 7.613 1.00 98.31 151 ILE A O 1
ATOM 1145 N N . GLU A 1 152 ? 1.916 -10.533 9.161 1.00 97.81 152 GLU A N 1
ATOM 1146 C CA . GLU A 1 152 ? 2.307 -11.664 10.018 1.00 97.81 152 GLU A CA 1
ATOM 1147 C C . GLU A 1 152 ? 1.093 -12.425 10.573 1.00 97.81 152 GLU A C 1
ATOM 1149 O O . GLU A 1 152 ? 1.171 -13.632 10.788 1.00 97.81 152 GLU A O 1
ATOM 1154 N N . ASN A 1 153 ? -0.051 -11.754 10.734 1.00 97.44 153 ASN A N 1
ATOM 1155 C CA . ASN A 1 153 ? -1.303 -12.376 11.167 1.00 97.44 153 ASN A CA 1
ATOM 1156 C C . ASN A 1 153 ? -2.201 -12.852 10.002 1.00 97.44 153 ASN A C 1
ATOM 1158 O O . ASN A 1 153 ? -3.354 -13.224 10.224 1.00 97.44 153 ASN A O 1
ATOM 1162 N N . GLY A 1 154 ? -1.692 -12.881 8.765 1.00 96.19 154 GLY A N 1
ATOM 1163 C CA . GLY A 1 154 ? -2.372 -13.505 7.625 1.00 96.19 154 GLY A CA 1
ATOM 1164 C C . GLY A 1 154 ? -3.272 -12.581 6.800 1.00 96.19 154 GLY A C 1
ATOM 1165 O O . GLY A 1 154 ? -4.188 -13.064 6.128 1.00 96.19 154 GLY A O 1
ATOM 1166 N N . ALA A 1 155 ? -3.041 -11.266 6.829 1.00 97.62 155 ALA A N 1
ATOM 1167 C CA . ALA A 1 155 ? -3.703 -10.354 5.901 1.00 97.62 155 ALA A CA 1
ATOM 1168 C C . ALA A 1 155 ? -3.334 -10.712 4.452 1.00 97.62 155 ALA A C 1
ATOM 1170 O O . ALA A 1 155 ? -2.184 -11.043 4.152 1.00 97.62 155 ALA A O 1
ATOM 1171 N N . ASP A 1 156 ? -4.303 -10.633 3.539 1.00 96.75 156 ASP A N 1
ATOM 1172 C CA . ASP A 1 156 ? -4.067 -10.922 2.126 1.00 96.75 156 ASP A CA 1
ATOM 1173 C C . ASP A 1 156 ? -3.164 -9.847 1.512 1.00 96.75 156 ASP A C 1
ATOM 1175 O O . ASP A 1 156 ? -3.590 -8.731 1.220 1.00 96.75 156 ASP A O 1
ATOM 1179 N N . ILE A 1 157 ? -1.904 -10.204 1.279 1.00 96.38 157 ILE A N 1
ATOM 1180 C CA . ILE A 1 157 ? -0.874 -9.328 0.714 1.00 96.38 157 ILE A CA 1
ATOM 1181 C C . ILE A 1 157 ? -1.146 -8.909 -0.742 1.00 96.38 157 ILE A C 1
ATOM 1183 O O . ILE A 1 157 ? -0.518 -7.980 -1.250 1.00 96.38 157 ILE A O 1
ATOM 1187 N N . ASN A 1 158 ? -2.075 -9.583 -1.425 1.00 95.31 158 ASN A N 1
ATOM 1188 C CA . ASN A 1 158 ? -2.423 -9.349 -2.825 1.00 95.31 158 ASN A CA 1
ATOM 1189 C C . ASN A 1 158 ? -3.832 -8.760 -2.996 1.00 95.31 158 ASN A C 1
ATOM 1191 O O . ASN A 1 158 ? -4.348 -8.738 -4.117 1.00 95.31 158 ASN A O 1
ATOM 1195 N N . THR A 1 159 ? -4.440 -8.271 -1.910 1.00 90.56 159 THR A N 1
ATOM 1196 C CA . THR A 1 159 ? -5.730 -7.572 -1.953 1.00 90.56 159 THR A CA 1
ATOM 1197 C C . THR A 1 159 ? -5.728 -6.444 -2.987 1.00 90.56 159 THR A C 1
ATOM 1199 O O . THR A 1 159 ? -4.710 -5.798 -3.230 1.00 90.56 159 THR A O 1
ATOM 1202 N N . GLN A 1 160 ? -6.887 -6.217 -3.602 1.00 85.62 160 GLN A N 1
ATOM 1203 C CA . GLN A 1 160 ? -7.142 -5.065 -4.456 1.00 85.62 160 GLN A CA 1
ATOM 1204 C C . GLN A 1 160 ? -8.372 -4.315 -3.933 1.00 85.62 160 GLN A C 1
ATOM 1206 O O . GLN A 1 160 ? -9.486 -4.860 -3.888 1.00 85.62 160 GLN A O 1
ATOM 1211 N N . SER A 1 161 ? -8.178 -3.048 -3.584 1.00 75.25 161 SER A N 1
ATOM 1212 C CA . SER A 1 161 ? -9.248 -2.110 -3.243 1.00 75.25 161 SER A CA 1
ATOM 1213 C C . SER A 1 161 ? -9.994 -1.673 -4.511 1.00 75.25 161 SER A C 1
ATOM 1215 O O . SER A 1 161 ? -9.366 -1.442 -5.550 1.00 75.25 161 SER A O 1
ATOM 1217 N N . TYR A 1 162 ? -11.317 -1.525 -4.453 1.00 67.19 162 TYR A N 1
ATOM 1218 C CA . TYR A 1 162 ? -12.127 -1.152 -5.619 1.00 67.19 162 TYR A CA 1
ATOM 1219 C C . TYR A 1 162 ? -12.639 0.281 -5.471 1.00 67.19 162 TYR A C 1
ATOM 1221 O O . TYR A 1 162 ? -13.265 0.607 -4.467 1.00 67.19 162 TYR A O 1
ATOM 1229 N N . TYR A 1 163 ? -12.419 1.120 -6.485 1.00 60.03 163 TYR A N 1
ATOM 1230 C CA . TYR A 1 163 ? -13.109 2.401 -6.585 1.00 60.03 163 TYR A CA 1
ATOM 1231 C C . TYR A 1 163 ? -14.474 2.158 -7.233 1.00 60.03 163 TYR A C 1
ATOM 1233 O O . TYR A 1 163 ? -14.567 1.712 -8.371 1.00 60.03 163 TYR A O 1
ATOM 1241 N N . ASN A 1 164 ? -15.560 2.441 -6.511 1.00 47.50 164 ASN A N 1
ATOM 1242 C CA . ASN A 1 164 ? -16.921 2.282 -7.053 1.00 47.50 164 ASN A CA 1
ATOM 1243 C C . ASN A 1 164 ? -17.257 3.285 -8.176 1.00 47.50 164 ASN A C 1
ATOM 1245 O O . ASN A 1 164 ? -18.279 3.146 -8.845 1.00 47.50 164 ASN A O 1
ATOM 1249 N N . TYR A 1 165 ? -16.403 4.283 -8.399 1.00 43.50 165 TYR A N 1
ATOM 1250 C CA . TYR A 1 165 ? -16.464 5.167 -9.555 1.00 43.50 165 TYR A CA 1
ATOM 1251 C C . TYR A 1 165 ? -15.469 4.674 -10.593 1.00 43.50 165 TYR A C 1
ATOM 1253 O O . TYR A 1 165 ? -14.308 4.547 -10.250 1.00 43.50 165 TYR A O 1
ATOM 1261 N N . GLN A 1 166 ? -15.923 4.444 -11.830 1.00 44.31 166 GLN A N 1
ATOM 1262 C CA . GLN A 1 166 ? -15.065 4.270 -13.005 1.00 44.31 166 GLN A CA 1
ATOM 1263 C C . GLN A 1 166 ? -14.794 5.648 -13.633 1.00 44.31 166 GLN A C 1
ATOM 1265 O O . GLN A 1 166 ? -15.687 6.166 -14.310 1.00 44.31 166 GLN A O 1
ATOM 1270 N N . PRO A 1 167 ? -13.617 6.278 -13.471 1.00 37.06 167 PRO A N 1
ATOM 1271 C CA . PRO A 1 167 ? -13.367 7.595 -14.025 1.00 37.06 167 PRO A CA 1
ATOM 1272 C C . PRO A 1 167 ? -12.853 7.536 -15.467 1.00 37.06 167 PRO A C 1
ATOM 1274 O O . PRO A 1 167 ? -12.883 8.563 -16.135 1.00 37.06 167 PRO A O 1
ATOM 1277 N N . PHE A 1 168 ? -12.432 6.379 -16.004 1.00 37.91 168 PHE A N 1
ATOM 1278 C CA . PHE A 1 168 ? -11.833 6.340 -17.346 1.00 37.91 168 PHE A CA 1
ATOM 1279 C C . PHE A 1 168 ? -12.269 5.150 -18.209 1.00 37.91 168 PHE A C 1
ATOM 1281 O O . PHE A 1 168 ? -11.566 4.162 -18.402 1.00 37.91 168 PHE A O 1
ATOM 1288 N N . ARG A 1 169 ? -13.427 5.300 -18.860 1.00 37.00 169 ARG A N 1
ATOM 1289 C CA . ARG A 1 169 ? -13.769 4.556 -20.082 1.00 37.00 169 ARG A CA 1
ATOM 1290 C C . ARG A 1 169 ? -12.944 5.108 -21.261 1.00 37.00 169 ARG A C 1
ATOM 1292 O O . ARG A 1 169 ? -13.445 5.905 -22.043 1.00 37.00 169 ARG A O 1
ATOM 1299 N N . TYR A 1 170 ? -11.697 4.665 -21.428 1.00 39.66 170 TYR A N 1
ATOM 1300 C CA . TYR A 1 170 ? -10.960 4.842 -22.689 1.00 39.66 170 TYR A CA 1
ATOM 1301 C C . TYR A 1 170 ? -10.591 3.485 -23.290 1.00 39.66 170 TYR A C 1
ATOM 1303 O O . TYR A 1 170 ? -9.482 2.981 -23.160 1.00 39.66 170 TYR A O 1
ATOM 1311 N N . ARG A 1 171 ? -11.557 2.896 -24.002 1.00 34.09 171 ARG A N 1
ATOM 1312 C CA . ARG A 1 171 ? -11.277 1.932 -25.071 1.00 34.09 171 ARG A CA 1
ATOM 1313 C C . ARG A 1 171 ? -10.850 2.732 -26.303 1.00 34.09 171 ARG A C 1
ATOM 1315 O O . ARG A 1 171 ? -11.716 3.155 -27.054 1.00 34.09 171 ARG A O 1
ATOM 1322 N N . ASN A 1 172 ? -9.556 2.961 -26.509 1.00 34.06 172 ASN A N 1
ATOM 1323 C CA . ASN A 1 172 ? -9.032 3.259 -27.845 1.00 34.06 172 ASN A CA 1
ATOM 1324 C C . ASN A 1 172 ? -7.586 2.773 -27.950 1.00 34.06 172 ASN A C 1
ATOM 1326 O O . ASN A 1 172 ? -6.662 3.378 -27.419 1.00 34.06 172 ASN A O 1
ATOM 1330 N N . ASN A 1 173 ? -7.419 1.660 -28.660 1.00 40.00 173 ASN A N 1
ATOM 1331 C CA . ASN A 1 173 ? -6.184 0.889 -28.815 1.00 40.00 173 ASN A CA 1
ATOM 1332 C C . ASN A 1 173 ? -5.094 1.569 -29.671 1.00 40.00 173 ASN A C 1
ATOM 1334 O O . ASN A 1 173 ? -4.159 0.900 -30.096 1.00 40.00 173 ASN A O 1
ATOM 1338 N N . THR A 1 174 ? -5.198 2.865 -29.976 1.00 39.31 174 THR A N 1
ATOM 1339 C CA . THR A 1 174 ? -4.313 3.509 -30.967 1.00 39.31 174 THR A CA 1
ATOM 1340 C C . THR A 1 174 ? -3.975 4.980 -30.708 1.00 39.31 174 THR A C 1
ATOM 1342 O O . THR A 1 174 ? -3.162 5.536 -31.441 1.00 39.31 174 THR A O 1
ATOM 1345 N N . GLN A 1 175 ? -4.507 5.624 -29.662 1.00 39.75 175 GLN A N 1
ATOM 1346 C CA . GLN A 1 175 ? -4.044 6.952 -29.236 1.00 39.75 175 GLN A CA 1
ATOM 1347 C C . GLN A 1 175 ? -3.749 6.952 -27.741 1.00 39.75 175 GLN A C 1
ATOM 1349 O O . GLN A 1 175 ? -4.612 6.713 -26.901 1.00 39.75 175 GLN A O 1
ATOM 1354 N N . SER A 1 176 ? -2.475 7.184 -27.457 1.00 44.69 176 SER A N 1
ATOM 1355 C CA . SER A 1 176 ? -1.816 7.033 -26.174 1.00 44.69 176 SER A CA 1
ATOM 1356 C C . SER A 1 176 ? -2.482 7.868 -25.074 1.00 44.69 176 SER A C 1
ATOM 1358 O O . SER A 1 176 ? -2.302 9.079 -24.987 1.00 44.69 176 SER A O 1
ATOM 1360 N N . TYR A 1 177 ? -3.206 7.211 -24.167 1.00 47.47 177 TYR A N 1
ATOM 1361 C CA . TYR A 1 177 ? -3.529 7.778 -22.852 1.00 47.47 177 TYR A CA 1
ATOM 1362 C C . TYR A 1 177 ? -2.238 8.226 -22.124 1.00 47.47 177 TYR A C 1
ATOM 1364 O O . TYR A 1 177 ? -2.236 9.210 -21.387 1.00 47.47 177 TYR A O 1
ATOM 1372 N N . MET A 1 178 ? -1.100 7.592 -22.441 1.00 45.56 178 MET A N 1
ATOM 1373 C CA . MET A 1 178 ? 0.222 7.943 -21.921 1.00 45.56 178 MET A CA 1
ATOM 1374 C C . MET A 1 178 ? 0.812 9.234 -22.502 1.00 45.56 178 MET A C 1
ATOM 1376 O O . MET A 1 178 ? 1.489 9.943 -21.770 1.00 45.56 178 MET A O 1
ATOM 1380 N N . SER A 1 179 ? 0.498 9.634 -23.743 1.00 43.31 179 SER A N 1
ATOM 1381 C CA . SER A 1 179 ? 0.933 10.946 -24.261 1.00 43.31 179 SER A CA 1
ATOM 1382 C C . SER A 1 179 ? 0.221 12.106 -23.559 1.00 43.31 179 SER A C 1
ATOM 1384 O O . SER A 1 179 ? 0.625 13.255 -23.703 1.00 43.31 179 SER A O 1
ATOM 1386 N N . LYS A 1 180 ? -0.843 11.812 -22.797 1.00 43.22 180 LYS A N 1
ATOM 1387 C CA . LYS A 1 180 ? -1.487 12.761 -21.887 1.00 43.22 180 LYS A CA 1
ATOM 1388 C C . LYS A 1 180 ? -0.948 12.657 -20.459 1.00 43.22 180 LYS A C 1
ATOM 1390 O O . LYS A 1 180 ? -0.841 13.699 -19.832 1.00 43.22 180 LYS A O 1
ATOM 1395 N N . LEU A 1 181 ? -0.531 11.478 -19.975 1.00 45.66 181 LEU A N 1
ATOM 1396 C CA . LEU A 1 181 ? 0.099 11.320 -18.649 1.00 45.66 181 LEU A CA 1
ATOM 1397 C C . LEU A 1 181 ? 1.334 12.210 -18.450 1.00 45.66 181 LEU A C 1
ATOM 1399 O O . LEU A 1 181 ? 1.535 12.702 -17.347 1.00 45.66 181 LEU A O 1
ATOM 1403 N N . VAL A 1 182 ? 2.094 12.491 -19.515 1.00 45.19 182 VAL A N 1
ATOM 1404 C CA . VAL A 1 182 ? 3.261 13.399 -19.471 1.00 45.19 182 VAL A CA 1
ATOM 1405 C C . VAL A 1 182 ? 2.894 14.818 -18.991 1.00 45.19 182 VAL A C 1
ATOM 1407 O O . VAL A 1 182 ? 3.745 15.519 -18.459 1.00 45.19 182 VAL A O 1
ATOM 1410 N N . ASN A 1 183 ? 1.624 15.231 -19.115 1.00 43.88 183 ASN A N 1
ATOM 1411 C CA . ASN A 1 183 ? 1.123 16.551 -18.705 1.00 43.88 183 ASN A CA 1
ATOM 1412 C C . ASN A 1 183 ? -0.018 16.489 -17.672 1.00 43.88 183 ASN A C 1
ATOM 1414 O O . ASN A 1 183 ? -0.673 17.503 -17.423 1.00 43.88 183 ASN A O 1
ATOM 1418 N N . VAL A 1 184 ? -0.315 15.317 -17.103 1.00 50.44 184 VAL A N 1
ATOM 1419 C CA . VAL A 1 184 ? -1.379 15.183 -16.101 1.00 50.44 184 VAL A CA 1
ATOM 1420 C C . VAL A 1 184 ? -0.771 15.410 -14.725 1.00 50.44 184 VAL A C 1
ATOM 1422 O O . VAL A 1 184 ? 0.182 14.738 -14.340 1.00 50.44 184 VAL A O 1
ATOM 1425 N N . ASP A 1 185 ? -1.343 16.351 -13.975 1.00 53.44 185 ASP A N 1
ATOM 1426 C CA . ASP A 1 185 ? -1.025 16.525 -12.562 1.00 53.44 185 ASP A CA 1
ATOM 1427 C C . ASP A 1 185 ? -1.243 15.187 -11.844 1.00 53.44 185 ASP A C 1
ATOM 1429 O O . ASP A 1 185 ? -2.367 14.682 -11.788 1.00 53.44 185 ASP A O 1
ATOM 1433 N N . LEU A 1 186 ? -0.166 14.605 -11.312 1.00 51.25 186 LEU A N 1
ATOM 1434 C CA . LEU A 1 186 ? -0.181 13.313 -10.625 1.00 51.25 186 LEU A CA 1
ATOM 1435 C C . LEU A 1 186 ? -1.196 13.283 -9.474 1.00 51.25 186 LEU A C 1
ATOM 1437 O O . LEU A 1 186 ? -1.730 12.222 -9.162 1.00 51.25 186 LEU A O 1
ATOM 1441 N N . ASN A 1 187 ? -1.527 14.444 -8.897 1.00 51.03 187 ASN A N 1
ATOM 1442 C CA . ASN A 1 187 ? -2.543 14.570 -7.852 1.00 51.03 187 ASN A CA 1
ATOM 1443 C C . ASN A 1 187 ? -3.978 14.338 -8.361 1.00 51.03 187 ASN A C 1
ATOM 1445 O O . ASN A 1 187 ? -4.897 14.153 -7.565 1.00 51.03 187 ASN A O 1
ATOM 1449 N N . THR A 1 188 ? -4.188 14.355 -9.679 1.00 52.81 188 THR A N 1
ATOM 1450 C CA . THR A 1 188 ? -5.501 14.166 -10.317 1.00 52.81 188 THR A CA 1
ATOM 1451 C C . THR A 1 188 ? -5.750 12.728 -10.770 1.00 52.81 188 THR A C 1
ATOM 1453 O O . THR A 1 188 ? -6.889 12.372 -11.081 1.00 52.81 188 THR A O 1
ATOM 1456 N N . ILE A 1 189 ? -4.717 11.878 -10.777 1.00 55.88 189 ILE A N 1
ATOM 1457 C CA . ILE A 1 189 ? -4.832 10.473 -11.172 1.00 55.88 189 ILE A CA 1
ATOM 1458 C C . ILE A 1 189 ? -5.229 9.651 -9.950 1.00 55.88 189 ILE A C 1
ATOM 1460 O O . ILE A 1 189 ? -4.537 9.642 -8.934 1.00 55.88 189 ILE A O 1
ATOM 1464 N N . ARG A 1 190 ? -6.326 8.900 -10.062 1.00 59.38 190 ARG A N 1
ATOM 1465 C CA . ARG A 1 190 ? -6.640 7.830 -9.112 1.00 59.38 190 ARG A CA 1
ATOM 1466 C C . ARG A 1 190 ? -6.287 6.492 -9.739 1.00 59.38 190 ARG A C 1
ATOM 1468 O O . ARG A 1 190 ? -6.930 6.072 -10.696 1.00 59.38 190 ARG A O 1
ATOM 1475 N N . PHE A 1 191 ? -5.258 5.843 -9.205 1.00 64.69 191 PHE A N 1
ATOM 1476 C CA . PHE A 1 191 ? -4.899 4.480 -9.579 1.00 64.69 191 PHE A CA 1
ATOM 1477 C C . PHE A 1 191 ? -5.846 3.494 -8.896 1.00 64.69 191 PHE A C 1
ATOM 1479 O O . PHE A 1 191 ? -5.994 3.506 -7.673 1.00 64.69 191 PHE A O 1
ATOM 1486 N N . GLU A 1 192 ? -6.490 2.634 -9.680 1.00 71.56 192 GLU A N 1
ATOM 1487 C CA . GLU A 1 192 ? -7.467 1.679 -9.168 1.00 71.56 192 GLU A CA 1
ATOM 1488 C C . GLU A 1 192 ? -6.867 0.296 -8.967 1.00 71.56 192 GLU A C 1
ATOM 1490 O O . GLU A 1 192 ? -5.920 -0.098 -9.644 1.00 71.56 192 GLU A O 1
ATOM 1495 N N . ARG A 1 193 ? -7.459 -0.482 -8.051 1.00 81.75 193 ARG A N 1
ATOM 1496 C CA . ARG A 1 193 ? -7.102 -1.892 -7.836 1.00 81.75 193 ARG A CA 1
ATOM 1497 C C . ARG A 1 193 ? -5.615 -2.105 -7.524 1.00 81.75 193 ARG A C 1
ATOM 1499 O O . ARG A 1 193 ? -5.061 -3.169 -7.795 1.00 81.75 193 ARG A O 1
ATOM 1506 N N . MET A 1 194 ? -4.982 -1.107 -6.912 1.00 86.50 194 MET A N 1
ATOM 1507 C CA . MET A 1 194 ? -3.618 -1.216 -6.415 1.00 86.50 194 MET A CA 1
ATOM 1508 C C . MET A 1 194 ? -3.528 -2.271 -5.317 1.00 86.50 194 MET A C 1
ATOM 1510 O O . MET A 1 194 ? -4.295 -2.242 -4.352 1.00 86.50 194 MET A O 1
ATOM 1514 N N . THR A 1 195 ? -2.541 -3.153 -5.448 1.00 93.19 195 THR A N 1
ATOM 1515 C CA . THR A 1 195 ? -2.143 -4.062 -4.366 1.00 93.19 195 THR A CA 1
ATOM 1516 C C . THR A 1 195 ? -1.300 -3.335 -3.316 1.00 93.19 195 THR A C 1
ATOM 1518 O O . THR A 1 195 ? -0.743 -2.270 -3.610 1.00 93.19 195 THR A O 1
ATOM 1521 N N . PRO A 1 196 ? -1.120 -3.914 -2.115 1.00 95.69 196 PRO A N 1
ATOM 1522 C CA . PRO A 1 196 ? -0.118 -3.476 -1.146 1.00 95.69 196 PRO A CA 1
ATOM 1523 C C . PRO A 1 196 ? 1.258 -3.168 -1.758 1.00 95.69 196 PRO A C 1
ATOM 1525 O O . PRO A 1 196 ? 1.871 -2.162 -1.404 1.00 95.69 196 PRO A O 1
ATOM 1528 N N . LEU A 1 197 ? 1.715 -3.976 -2.725 1.00 97.12 197 LEU A N 1
ATOM 1529 C CA . LEU A 1 197 ? 2.991 -3.757 -3.414 1.00 97.12 197 LEU A CA 1
ATOM 1530 C C . LEU A 1 197 ? 2.982 -2.477 -4.257 1.00 97.12 197 LEU A C 1
ATOM 1532 O O . LEU A 1 197 ? 3.899 -1.673 -4.124 1.00 97.12 197 LEU A O 1
ATOM 1536 N N . HIS A 1 198 ? 1.937 -2.238 -5.057 1.00 93.06 198 HIS A N 1
ATOM 1537 C CA . HIS A 1 198 ? 1.799 -0.988 -5.820 1.00 93.06 198 HIS A CA 1
ATOM 1538 C C . HIS A 1 198 ? 1.839 0.232 -4.896 1.00 93.06 198 HIS A C 1
ATOM 1540 O O . HIS A 1 198 ? 2.586 1.174 -5.142 1.00 93.06 198 HIS A O 1
ATOM 1546 N N . ARG A 1 199 ? 1.090 0.178 -3.788 1.00 91.25 199 ARG A N 1
ATOM 1547 C CA . ARG A 1 199 ? 1.031 1.258 -2.795 1.00 91.25 199 ARG A CA 1
ATOM 1548 C C . ARG A 1 199 ? 2.395 1.507 -2.158 1.00 91.25 199 ARG A C 1
ATOM 1550 O O . ARG A 1 199 ? 2.807 2.651 -2.004 1.00 91.25 199 ARG A O 1
ATOM 1557 N N . ALA A 1 200 ? 3.134 0.461 -1.795 1.00 95.62 200 ALA A N 1
ATOM 1558 C CA . ALA A 1 200 ? 4.479 0.623 -1.246 1.00 95.62 200 ALA A CA 1
ATOM 1559 C C . ALA A 1 200 ? 5.438 1.293 -2.251 1.00 95.62 200 ALA A C 1
ATOM 1561 O O . ALA A 1 200 ? 6.217 2.167 -1.860 1.00 95.62 200 ALA A O 1
ATOM 1562 N N . VAL A 1 201 ? 5.324 0.949 -3.542 1.00 94.25 201 VAL A N 1
ATOM 1563 C CA . VAL A 1 201 ? 6.080 1.584 -4.634 1.00 94.25 201 VAL A CA 1
ATOM 1564 C C . VAL A 1 201 ? 5.711 3.062 -4.780 1.00 94.25 201 VAL A C 1
ATOM 1566 O O . VAL A 1 201 ? 6.611 3.895 -4.801 1.00 94.25 201 VAL A O 1
ATOM 1569 N N . THR A 1 202 ? 4.422 3.427 -4.807 1.00 88.31 202 THR A N 1
ATOM 1570 C CA . THR A 1 202 ? 3.996 4.838 -4.948 1.00 88.31 202 THR A CA 1
ATOM 1571 C C . THR A 1 202 ? 4.441 5.719 -3.784 1.00 88.31 202 THR A C 1
ATOM 1573 O O . THR A 1 202 ? 4.620 6.921 -3.950 1.00 88.31 202 THR A O 1
ATOM 1576 N N . HIS A 1 203 ? 4.648 5.136 -2.601 1.00 87.50 203 HIS A N 1
ATOM 1577 C CA . HIS A 1 203 ? 5.197 5.840 -1.440 1.00 87.50 203 HIS A CA 1
ATOM 1578 C C . HIS A 1 203 ? 6.733 5.898 -1.422 1.00 87.50 203 HIS A C 1
ATOM 1580 O O . HIS A 1 203 ? 7.294 6.404 -0.448 1.00 87.50 203 HIS A O 1
ATOM 1586 N N . ASN A 1 204 ? 7.406 5.374 -2.454 1.00 92.38 204 ASN A N 1
ATOM 1587 C CA . ASN A 1 204 ? 8.858 5.222 -2.532 1.00 92.38 204 ASN A CA 1
ATOM 1588 C C . ASN A 1 204 ? 9.452 4.530 -1.287 1.00 92.38 204 ASN A C 1
ATOM 1590 O O . ASN A 1 204 ? 10.484 4.938 -0.753 1.00 92.38 204 ASN A O 1
ATOM 1594 N N . ASN A 1 205 ? 8.759 3.512 -0.760 1.00 94.81 205 ASN A N 1
ATOM 1595 C CA . ASN A 1 205 ? 9.165 2.841 0.472 1.00 94.81 205 ASN A CA 1
ATOM 1596 C C . ASN A 1 205 ? 9.889 1.521 0.177 1.00 94.81 205 ASN A C 1
ATOM 1598 O O . ASN A 1 205 ? 9.278 0.452 0.190 1.00 94.81 205 ASN A O 1
ATOM 1602 N N . MET A 1 206 ? 11.204 1.598 -0.044 1.00 97.56 206 MET A N 1
ATOM 1603 C CA . MET A 1 206 ? 12.046 0.418 -0.280 1.00 97.56 206 MET A CA 1
ATOM 1604 C C . MET A 1 206 ? 11.902 -0.660 0.820 1.00 97.56 206 MET A C 1
ATOM 1606 O O . MET A 1 206 ? 11.623 -1.804 0.464 1.00 97.56 206 MET A O 1
ATOM 1610 N N . PRO A 1 207 ? 11.982 -0.352 2.136 1.00 98.31 207 PRO A N 1
ATOM 1611 C CA . PRO A 1 207 ? 11.886 -1.388 3.173 1.00 98.31 207 PRO A CA 1
ATOM 1612 C C . PRO A 1 207 ? 10.558 -2.154 3.196 1.00 98.31 207 PRO A C 1
ATOM 1614 O O . PRO A 1 207 ? 10.511 -3.317 3.606 1.00 98.31 207 PRO A O 1
ATOM 1617 N N . MET A 1 208 ? 9.455 -1.504 2.818 1.00 98.19 208 MET A N 1
ATOM 1618 C CA . MET A 1 208 ? 8.150 -2.148 2.709 1.00 98.19 208 MET A CA 1
ATOM 1619 C C . MET A 1 208 ? 8.047 -2.954 1.416 1.00 98.19 208 MET A C 1
ATOM 1621 O O . MET A 1 208 ? 7.537 -4.066 1.457 1.00 98.19 208 MET A O 1
ATOM 1625 N N . VAL A 1 209 ? 8.574 -2.453 0.293 1.00 98.62 209 VAL A N 1
ATOM 1626 C CA . VAL A 1 209 ? 8.648 -3.221 -0.962 1.00 98.62 209 VAL A CA 1
ATOM 1627 C C . VAL A 1 209 ? 9.449 -4.510 -0.760 1.00 98.62 209 VAL A C 1
ATOM 1629 O O . VAL A 1 209 ? 8.945 -5.587 -1.072 1.00 98.62 209 VAL A O 1
ATOM 1632 N N . GLU A 1 210 ? 10.649 -4.429 -0.179 1.00 98.50 210 GLU A N 1
ATOM 1633 C CA . GLU A 1 210 ? 11.476 -5.599 0.150 1.00 98.50 210 GLU A CA 1
ATOM 1634 C C . GLU A 1 210 ? 10.727 -6.591 1.034 1.00 98.50 210 GLU A C 1
ATOM 1636 O O . GLU A 1 210 ? 10.707 -7.792 0.760 1.00 98.50 210 GLU A O 1
ATOM 1641 N N . TYR A 1 211 ? 10.067 -6.084 2.077 1.00 98.50 211 TYR A N 1
ATOM 1642 C CA . TYR A 1 211 ? 9.313 -6.931 2.986 1.00 98.50 211 TYR A CA 1
ATOM 1643 C C . TYR A 1 211 ? 8.147 -7.627 2.278 1.00 98.50 211 TYR A C 1
ATOM 1645 O O . TYR A 1 211 ? 8.015 -8.846 2.382 1.00 98.50 211 TYR A O 1
ATOM 1653 N N . LEU A 1 212 ? 7.349 -6.895 1.499 1.00 98.5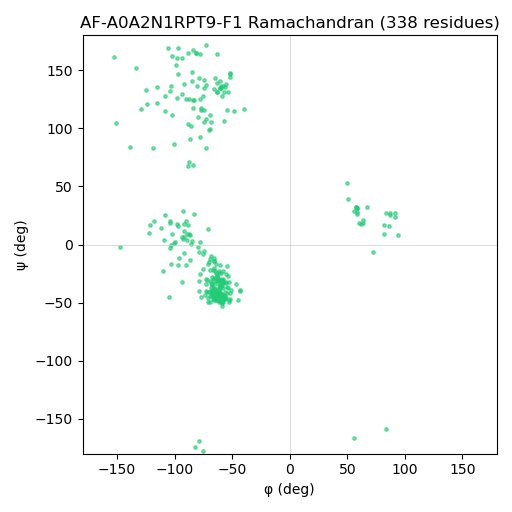0 212 LEU A N 1
ATOM 1654 C CA . LEU A 1 212 ? 6.226 -7.460 0.754 1.00 98.50 212 LEU A CA 1
ATOM 1655 C C . LEU A 1 212 ? 6.691 -8.548 -0.226 1.00 98.50 212 LEU A C 1
ATOM 1657 O O . LEU A 1 212 ? 6.103 -9.629 -0.271 1.00 98.50 212 LEU A O 1
ATOM 1661 N N . LEU A 1 213 ? 7.779 -8.305 -0.961 1.00 98.50 213 LEU A N 1
ATOM 1662 C CA . LEU A 1 213 ? 8.373 -9.295 -1.865 1.00 98.50 213 LEU A CA 1
ATOM 1663 C C . LEU A 1 213 ? 8.869 -10.532 -1.107 1.00 98.50 213 LEU A C 1
ATOM 1665 O O . LEU A 1 213 ? 8.587 -11.654 -1.524 1.00 98.50 213 LEU A O 1
ATOM 1669 N N . SER A 1 214 ? 9.523 -10.352 0.048 1.00 98.00 214 SER A N 1
ATOM 1670 C CA . SER A 1 214 ? 9.968 -11.476 0.888 1.00 98.00 214 SER A CA 1
ATOM 1671 C C . SER A 1 214 ? 8.814 -12.305 1.469 1.00 98.00 214 SER A C 1
ATOM 1673 O O . SER A 1 214 ? 8.998 -13.480 1.778 1.00 98.00 214 SER A O 1
ATOM 1675 N N . LYS A 1 215 ? 7.614 -11.719 1.575 1.00 98.06 215 LYS A N 1
ATOM 1676 C CA . LYS A 1 215 ? 6.370 -12.392 1.980 1.00 98.06 215 LYS A CA 1
ATOM 1677 C C . LYS A 1 215 ? 5.555 -12.933 0.798 1.00 98.06 215 LYS A C 1
ATOM 1679 O O . LYS A 1 215 ? 4.457 -13.442 0.999 1.00 98.06 215 LYS A O 1
ATOM 1684 N N . GLY A 1 216 ? 6.088 -12.869 -0.423 1.00 96.69 216 GLY A N 1
ATOM 1685 C CA . GLY A 1 216 ? 5.461 -13.456 -1.608 1.00 96.69 216 GLY A CA 1
ATOM 1686 C C . GLY A 1 216 ? 4.393 -12.580 -2.267 1.00 96.69 216 GLY A C 1
ATOM 1687 O O . GLY A 1 216 ? 3.483 -13.109 -2.909 1.00 96.69 216 GLY A O 1
ATOM 1688 N N . ALA A 1 217 ? 4.482 -11.253 -2.129 1.00 97.75 217 ALA A N 1
ATOM 1689 C CA . ALA A 1 217 ? 3.661 -10.341 -2.921 1.00 97.75 217 ALA A CA 1
ATOM 1690 C C . ALA A 1 217 ? 3.873 -10.589 -4.423 1.00 97.75 217 ALA A C 1
ATOM 1692 O O . ALA A 1 217 ? 5.007 -10.658 -4.905 1.00 97.75 217 ALA A O 1
ATOM 1693 N N . LYS A 1 218 ? 2.775 -10.714 -5.172 1.00 97.56 218 LYS A N 1
ATOM 1694 C CA . LYS A 1 218 ? 2.827 -10.939 -6.618 1.00 97.56 218 LYS A CA 1
ATOM 1695 C C . LYS A 1 218 ? 3.217 -9.652 -7.336 1.00 97.56 218 LYS A C 1
ATOM 1697 O O . LYS A 1 218 ? 2.673 -8.583 -7.061 1.00 97.56 218 LYS A O 1
ATOM 1702 N N . THR A 1 219 ? 4.135 -9.773 -8.288 1.00 96.75 219 THR A N 1
ATOM 1703 C CA . THR A 1 219 ? 4.658 -8.648 -9.077 1.00 96.75 219 THR A CA 1
ATOM 1704 C C . THR A 1 219 ? 3.893 -8.416 -10.378 1.00 96.75 219 THR A C 1
ATOM 1706 O O . THR A 1 219 ? 4.136 -7.416 -11.042 1.00 96.75 219 THR A O 1
ATOM 1709 N N . ASP A 1 220 ? 2.970 -9.308 -10.743 1.00 93.44 220 ASP A N 1
ATOM 1710 C CA . ASP A 1 220 ? 2.278 -9.361 -12.035 1.00 93.44 220 ASP A CA 1
ATOM 1711 C C . ASP A 1 220 ? 0.754 -9.167 -11.930 1.00 93.44 220 ASP A C 1
ATOM 1713 O O . ASP A 1 220 ? 0.008 -9.550 -12.835 1.00 93.44 220 ASP A O 1
ATOM 1717 N N . ILE A 1 221 ? 0.286 -8.575 -10.827 1.00 91.06 221 ILE A N 1
ATOM 1718 C CA . ILE A 1 221 ? -1.109 -8.154 -10.670 1.00 91.06 221 ILE A CA 1
ATOM 1719 C C . ILE A 1 221 ? -1.280 -6.779 -11.311 1.00 91.06 221 ILE A C 1
ATOM 1721 O O . ILE A 1 221 ? -0.596 -5.842 -10.923 1.00 91.06 221 ILE A O 1
ATOM 1725 N N . ASP A 1 222 ? -2.212 -6.649 -12.253 1.00 86.12 222 ASP A N 1
ATOM 1726 C CA . ASP A 1 222 ? -2.548 -5.367 -12.879 1.00 86.12 222 ASP A CA 1
ATOM 1727 C C . ASP A 1 222 ? -3.415 -4.515 -11.936 1.00 86.12 222 ASP A C 1
ATOM 1729 O O . ASP A 1 222 ? -4.551 -4.886 -11.597 1.00 86.12 222 ASP A O 1
ATOM 1733 N N . ALA A 1 223 ? -2.873 -3.374 -11.508 1.00 79.50 223 ALA A N 1
ATOM 1734 C CA . ALA A 1 223 ? -3.663 -2.280 -10.969 1.00 79.50 223 ALA A CA 1
ATOM 1735 C C . ALA A 1 223 ? -4.363 -1.620 -12.158 1.00 79.50 223 ALA A C 1
ATOM 1737 O O . ALA A 1 223 ? -3.716 -0.970 -12.966 1.00 79.50 223 ALA A O 1
ATOM 1738 N N . HIS A 1 224 ? -5.667 -1.848 -12.306 1.00 70.62 224 HIS A N 1
ATOM 1739 C CA . HIS A 1 224 ? -6.471 -1.436 -13.460 1.00 70.62 224 HIS A CA 1
ATOM 1740 C C . HIS A 1 224 ? -6.100 -0.033 -13.981 1.00 70.62 224 HIS A C 1
ATOM 1742 O O . HIS A 1 224 ? -6.262 0.957 -13.271 1.00 70.62 224 HIS A O 1
ATOM 1748 N N . PHE A 1 225 ? -5.601 0.021 -15.224 1.00 62.19 225 PHE A N 1
ATOM 1749 C CA . PHE A 1 225 ? -5.071 1.209 -15.925 1.00 62.19 225 PHE A CA 1
ATOM 1750 C C . PHE A 1 225 ? -3.704 1.759 -15.463 1.00 62.19 225 PHE A C 1
ATOM 1752 O O . PHE A 1 225 ? -3.169 2.645 -16.125 1.00 62.19 225 PHE A O 1
ATOM 1759 N N . GLY A 1 226 ? -3.114 1.238 -14.389 1.00 66.56 226 GLY A N 1
ATOM 1760 C CA . GLY A 1 226 ? -1.781 1.578 -13.874 1.00 66.56 226 GLY A CA 1
ATOM 1761 C C . GLY A 1 226 ? -0.688 0.545 -14.178 1.00 66.56 226 GLY A C 1
ATOM 1762 O O . GLY A 1 226 ? 0.490 0.883 -14.129 1.00 66.56 226 GLY A O 1
ATOM 1763 N N . GLY A 1 227 ? -1.052 -0.686 -14.546 1.00 85.31 227 GLY A N 1
ATOM 1764 C CA . GLY A 1 227 ? -0.103 -1.753 -14.855 1.00 85.31 227 GLY A CA 1
ATOM 1765 C C . GLY A 1 227 ? 0.396 -2.50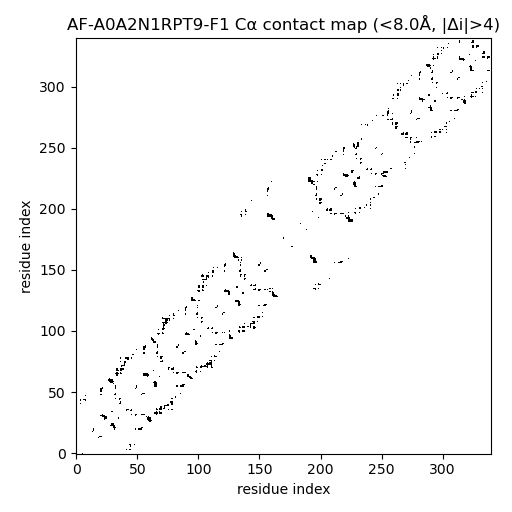3 -13.622 1.00 85.31 227 GLY A C 1
ATOM 1766 O O . GLY A 1 227 ? -0.265 -2.524 -12.584 1.00 85.31 227 GLY A O 1
ATOM 1767 N N . PHE A 1 228 ? 1.547 -3.159 -13.750 1.00 92.38 228 PHE A N 1
ATOM 1768 C CA . PHE A 1 228 ? 2.194 -3.915 -12.679 1.00 92.38 228 PHE A CA 1
ATOM 1769 C C . PHE A 1 228 ? 3.038 -3.012 -11.773 1.00 92.38 228 PHE A C 1
ATOM 1771 O O . PHE A 1 228 ? 3.377 -1.888 -12.129 1.00 92.38 228 PHE A O 1
ATOM 1778 N N . ALA A 1 229 ? 3.479 -3.520 -10.618 1.00 94.19 229 ALA A N 1
ATOM 1779 C CA . ALA A 1 229 ? 4.271 -2.735 -9.664 1.00 94.19 229 ALA A CA 1
ATOM 1780 C C . ALA A 1 229 ? 5.548 -2.127 -10.283 1.00 94.19 229 ALA A C 1
ATOM 1782 O O . ALA A 1 229 ? 5.949 -1.023 -9.914 1.00 94.19 229 ALA A O 1
ATOM 1783 N N . LEU A 1 230 ? 6.163 -2.820 -11.252 1.00 95.75 230 LEU A N 1
ATOM 1784 C CA . LEU A 1 230 ? 7.319 -2.306 -11.990 1.00 95.75 230 LEU A CA 1
ATOM 1785 C C . LEU A 1 230 ? 6.955 -1.112 -12.883 1.00 95.75 230 LEU A C 1
ATOM 1787 O O . LEU A 1 230 ? 7.747 -0.181 -12.983 1.00 95.75 230 LEU A O 1
ATOM 1791 N N . ASP A 1 231 ? 5.760 -1.097 -13.480 1.00 90.62 231 ASP A N 1
ATOM 1792 C CA . ASP A 1 231 ? 5.296 0.016 -14.315 1.00 90.62 231 ASP A CA 1
ATOM 1793 C C . ASP A 1 231 ? 5.198 1.315 -13.500 1.00 90.62 231 ASP A C 1
ATOM 1795 O O . ASP A 1 231 ? 5.644 2.365 -13.956 1.00 90.62 231 ASP A O 1
ATOM 1799 N N . PHE A 1 232 ? 4.732 1.240 -12.249 1.00 89.62 232 PHE A N 1
ATOM 1800 C CA . PHE A 1 232 ? 4.707 2.390 -11.338 1.00 89.62 232 PHE A CA 1
ATOM 1801 C C . PHE A 1 232 ? 6.112 2.882 -10.981 1.00 89.62 232 PHE A C 1
ATOM 1803 O O . PHE A 1 232 ? 6.357 4.087 -10.981 1.00 89.62 232 PHE A O 1
ATOM 1810 N N . ALA A 1 233 ? 7.044 1.968 -10.694 1.00 93.31 233 ALA A N 1
ATOM 1811 C CA . ALA A 1 233 ? 8.423 2.336 -10.376 1.00 93.31 233 ALA A CA 1
ATOM 1812 C C . ALA A 1 233 ? 9.122 3.002 -11.575 1.00 93.31 233 ALA A C 1
ATOM 1814 O O . ALA A 1 233 ? 9.834 3.988 -11.399 1.00 93.31 233 ALA A O 1
ATOM 1815 N N . LEU A 1 234 ? 8.880 2.502 -12.792 1.00 90.12 234 LEU A N 1
ATOM 1816 C CA . LEU A 1 234 ? 9.395 3.074 -14.040 1.00 90.12 234 LEU A CA 1
ATOM 1817 C C . LEU A 1 234 ? 8.768 4.433 -14.363 1.00 90.12 234 LEU A C 1
ATOM 1819 O O . LEU A 1 234 ? 9.471 5.336 -14.808 1.00 90.12 234 LEU A O 1
ATOM 1823 N N . PHE A 1 235 ? 7.462 4.584 -14.144 1.00 84.62 235 PHE A N 1
ATOM 1824 C CA . PHE A 1 235 ? 6.740 5.832 -14.386 1.00 84.62 235 PHE A CA 1
ATOM 1825 C C . PHE A 1 235 ? 7.156 6.942 -13.409 1.00 84.62 235 PHE A C 1
ATOM 1827 O O . PHE A 1 235 ? 7.329 8.088 -13.813 1.00 84.62 235 PHE A O 1
ATOM 1834 N N . LEU A 1 236 ? 7.363 6.600 -12.134 1.00 84.75 236 LEU A N 1
ATOM 1835 C CA . LEU A 1 236 ? 7.792 7.534 -11.086 1.00 84.75 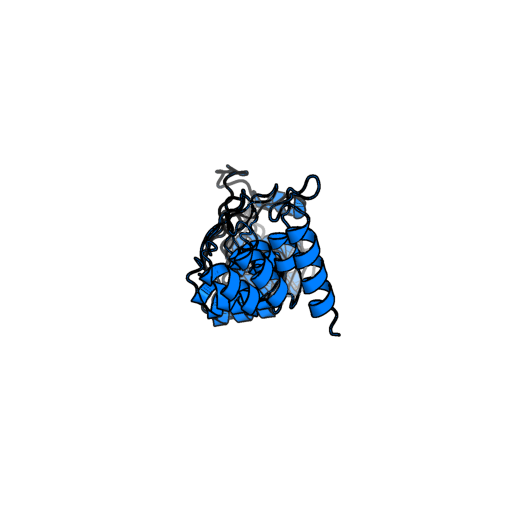236 LEU A CA 1
ATOM 1836 C C . LEU A 1 236 ? 9.320 7.709 -11.010 1.00 84.75 236 LEU A C 1
ATOM 1838 O O . LEU A 1 236 ? 9.806 8.461 -10.166 1.00 84.75 236 LEU A O 1
ATOM 1842 N N . ASN A 1 237 ? 10.077 7.029 -11.879 1.00 89.81 237 ASN A N 1
ATOM 1843 C CA . ASN A 1 237 ? 11.544 7.025 -11.917 1.00 89.81 237 ASN A CA 1
ATOM 1844 C C . ASN A 1 237 ? 12.205 6.554 -10.600 1.00 89.81 237 ASN A C 1
ATOM 1846 O O . ASN A 1 237 ? 13.303 6.981 -10.238 1.00 89.81 237 ASN A O 1
ATOM 1850 N N . TYR A 1 238 ? 11.557 5.644 -9.868 1.00 94.31 238 TYR A N 1
ATOM 1851 C CA . TYR A 1 238 ? 12.092 5.016 -8.653 1.00 94.31 238 TYR A CA 1
ATOM 1852 C C . TYR A 1 238 ? 12.986 3.830 -9.014 1.00 94.31 238 TYR A C 1
ATOM 1854 O O . TYR A 1 238 ? 12.652 2.669 -8.777 1.00 94.31 238 TYR A O 1
ATOM 1862 N N . TYR A 1 239 ? 14.133 4.130 -9.622 1.00 95.12 239 TYR A N 1
ATOM 1863 C CA . TYR A 1 239 ? 14.989 3.121 -10.242 1.00 95.12 239 TYR A CA 1
ATOM 1864 C C . TYR A 1 239 ? 15.529 2.068 -9.276 1.00 95.12 239 TYR A C 1
ATOM 1866 O O . TYR A 1 239 ? 15.601 0.911 -9.662 1.00 95.12 239 TYR A O 1
ATOM 1874 N N . ASP A 1 240 ? 15.829 2.415 -8.023 1.00 97.88 240 ASP A N 1
ATOM 1875 C CA . ASP A 1 240 ? 16.305 1.423 -7.049 1.00 97.88 240 ASP A CA 1
ATOM 1876 C C . ASP A 1 240 ? 15.214 0.377 -6.743 1.00 97.88 240 ASP A C 1
ATOM 1878 O O . ASP A 1 240 ? 15.480 -0.823 -6.675 1.00 97.88 240 ASP A O 1
ATOM 1882 N N . ILE A 1 241 ? 13.957 0.822 -6.612 1.00 98.44 241 ILE A N 1
ATOM 1883 C CA . ILE A 1 241 ? 12.797 -0.067 -6.446 1.00 98.44 241 ILE A CA 1
ATOM 1884 C C . ILE A 1 241 ? 12.575 -0.885 -7.720 1.00 98.44 241 ILE A C 1
ATOM 1886 O O . ILE A 1 241 ? 12.268 -2.075 -7.653 1.00 98.44 241 ILE A O 1
ATOM 1890 N N . ALA A 1 242 ? 12.736 -0.263 -8.885 1.00 98.00 242 ALA A N 1
ATOM 1891 C CA . ALA A 1 242 ? 12.581 -0.937 -10.161 1.00 98.00 242 ALA A CA 1
ATOM 1892 C C . ALA A 1 242 ? 13.641 -2.045 -10.341 1.00 98.00 242 ALA A C 1
ATOM 1894 O O . ALA A 1 242 ? 13.282 -3.175 -10.666 1.00 98.00 242 ALA A O 1
ATOM 1895 N N . ASP A 1 243 ? 14.908 -1.776 -10.012 1.00 97.81 243 ASP A N 1
ATOM 1896 C CA . ASP A 1 243 ? 16.001 -2.757 -9.987 1.00 97.81 243 ASP A CA 1
ATOM 1897 C C . ASP A 1 243 ? 15.668 -3.939 -9.053 1.00 97.81 243 ASP A C 1
ATOM 1899 O O . ASP A 1 243 ? 15.833 -5.110 -9.418 1.00 97.81 243 ASP A O 1
ATOM 1903 N N . LEU A 1 244 ? 15.127 -3.656 -7.861 1.00 98.50 244 LEU A N 1
ATOM 1904 C CA . LEU A 1 244 ? 14.681 -4.685 -6.919 1.00 98.50 244 LEU A CA 1
ATOM 1905 C C . LEU A 1 244 ? 13.545 -5.549 -7.491 1.00 98.50 244 LEU A C 1
ATOM 1907 O O . LEU A 1 244 ? 13.567 -6.775 -7.341 1.00 98.50 244 LEU A O 1
ATOM 1911 N N . LEU A 1 245 ? 12.557 -4.938 -8.144 1.00 98.38 245 LEU A N 1
ATOM 1912 C CA . LEU A 1 245 ? 11.440 -5.648 -8.771 1.00 98.38 245 LEU A CA 1
ATOM 1913 C C . LEU A 1 245 ? 11.923 -6.530 -9.931 1.00 98.38 245 LEU A C 1
ATOM 1915 O O . LEU A 1 245 ? 11.522 -7.692 -10.026 1.00 98.38 245 LEU A O 1
ATOM 1919 N N . VAL A 1 246 ? 12.847 -6.035 -10.758 1.00 97.38 246 VAL A N 1
ATOM 1920 C CA . VAL A 1 246 ? 13.473 -6.808 -11.844 1.00 97.38 246 VAL A CA 1
ATOM 1921 C C . VAL A 1 246 ? 14.254 -8.002 -11.302 1.00 97.38 246 VAL A C 1
ATOM 1923 O O . VAL A 1 246 ? 14.128 -9.110 -11.828 1.00 97.38 246 VAL A O 1
ATOM 1926 N N . LYS A 1 247 ? 14.980 -7.838 -10.189 1.00 97.19 247 LYS A N 1
ATOM 1927 C CA . LYS A 1 247 ? 15.637 -8.956 -9.488 1.00 97.19 247 LYS A CA 1
ATOM 1928 C C . LYS A 1 247 ? 14.641 -10.044 -9.058 1.00 97.19 247 LYS A C 1
ATOM 1930 O O . LYS A 1 247 ? 14.993 -11.223 -9.042 1.00 97.19 247 LYS A O 1
ATOM 1935 N N . HIS A 1 248 ? 13.394 -9.669 -8.775 1.00 97.19 248 HIS A N 1
ATOM 1936 C CA . HIS A 1 248 ? 12.282 -10.580 -8.478 1.00 97.19 248 HIS A CA 1
ATOM 1937 C C . HIS A 1 248 ? 11.485 -11.003 -9.725 1.00 97.19 248 HIS A C 1
ATOM 1939 O O . HIS A 1 248 ? 10.354 -11.472 -9.607 1.00 97.19 248 HIS A O 1
ATOM 1945 N N . LYS A 1 249 ? 12.074 -10.879 -10.923 1.00 95.81 249 LYS A N 1
ATOM 1946 C CA . LYS A 1 249 ? 11.473 -11.256 -12.213 1.00 95.81 249 LYS A CA 1
ATOM 1947 C C . LYS A 1 249 ? 10.153 -10.533 -12.507 1.00 95.81 249 LYS A C 1
ATOM 1949 O O . LYS A 1 249 ? 9.302 -11.073 -13.213 1.00 95.81 249 LYS A O 1
ATOM 1954 N N . ALA A 1 250 ? 9.963 -9.328 -11.964 1.00 96.38 250 ALA A N 1
ATOM 1955 C CA . ALA A 1 250 ? 8.833 -8.493 -12.340 1.00 96.38 250 ALA A CA 1
ATOM 1956 C C . ALA A 1 250 ? 8.930 -8.125 -13.825 1.00 96.38 250 ALA A C 1
ATOM 1958 O O . ALA A 1 250 ? 10.004 -7.809 -14.337 1.00 96.38 250 ALA A O 1
ATOM 1959 N N . ARG A 1 251 ? 7.785 -8.155 -14.501 1.00 93.25 251 ARG A N 1
ATOM 1960 C CA . ARG A 1 251 ? 7.628 -7.700 -15.884 1.00 93.25 251 ARG A CA 1
ATOM 1961 C C . ARG A 1 251 ? 6.962 -6.327 -15.894 1.00 93.25 251 ARG A C 1
ATOM 1963 O O . ARG A 1 251 ? 6.334 -5.938 -14.913 1.00 93.25 251 ARG A O 1
ATOM 1970 N N . SER A 1 252 ? 7.079 -5.624 -17.009 1.00 90.69 252 SER A N 1
ATOM 1971 C CA . SER A 1 252 ? 6.386 -4.360 -17.260 1.00 90.69 252 SER A CA 1
ATOM 1972 C C . SER A 1 252 ? 5.414 -4.561 -18.418 1.00 90.69 252 SER A C 1
ATOM 1974 O O . SER A 1 252 ? 5.764 -5.205 -19.409 1.00 90.69 252 SER A O 1
ATOM 1976 N N . LEU A 1 253 ? 4.186 -4.051 -18.291 1.00 86.62 253 LEU A N 1
ATOM 1977 C CA . LEU A 1 253 ? 3.218 -4.044 -19.397 1.00 86.62 253 LEU A CA 1
ATOM 1978 C C . LEU A 1 253 ? 3.550 -2.984 -20.444 1.00 86.62 253 LEU A C 1
ATOM 1980 O O . LEU A 1 253 ? 3.096 -3.079 -21.584 1.00 86.62 253 LEU A O 1
ATOM 1984 N N . TYR A 1 254 ? 4.326 -1.976 -20.055 1.00 85.62 254 TYR A N 1
ATOM 1985 C CA . TYR A 1 254 ? 4.552 -0.779 -20.852 1.00 85.62 254 TYR A CA 1
ATOM 1986 C C . TYR A 1 254 ? 6.027 -0.534 -21.186 1.00 85.62 254 TYR A C 1
ATOM 1988 O O . TYR A 1 254 ? 6.375 0.562 -21.623 1.00 85.62 254 TYR A O 1
ATOM 1996 N N . ALA A 1 255 ? 6.885 -1.548 -21.036 1.00 89.44 255 ALA A N 1
ATOM 1997 C CA . ALA A 1 255 ? 8.327 -1.435 -21.250 1.00 89.44 255 ALA A CA 1
ATOM 1998 C C . ALA A 1 255 ? 8.664 -0.841 -22.628 1.00 89.44 255 ALA A C 1
ATOM 2000 O O . ALA A 1 255 ? 9.415 0.127 -22.739 1.00 89.44 255 ALA A O 1
ATOM 2001 N N . ASP A 1 256 ? 8.020 -1.364 -23.671 1.00 85.06 256 ASP A N 1
ATOM 2002 C CA . ASP A 1 256 ? 8.188 -0.913 -25.054 1.00 85.06 256 ASP A CA 1
ATOM 2003 C C . ASP A 1 256 ? 7.769 0.543 -25.262 1.00 85.06 256 ASP A C 1
ATOM 2005 O O . ASP A 1 256 ? 8.270 1.225 -26.159 1.00 85.06 256 ASP A O 1
ATOM 2009 N N . LEU A 1 257 ? 6.798 1.018 -24.478 1.00 79.94 257 LEU A N 1
ATOM 2010 C CA . LEU A 1 257 ? 6.329 2.395 -24.550 1.00 79.94 257 LEU A CA 1
ATOM 2011 C C . LEU A 1 257 ? 7.304 3.344 -23.869 1.00 79.94 257 LEU A C 1
ATOM 2013 O O . LEU A 1 257 ? 7.645 4.373 -24.450 1.00 79.94 257 LEU A O 1
ATOM 2017 N N . TYR A 1 258 ? 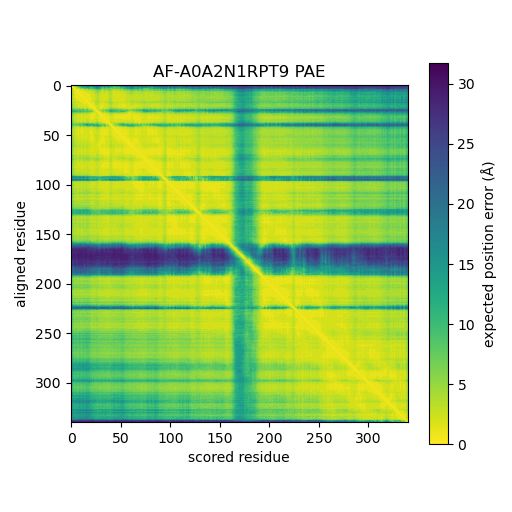7.772 2.970 -22.683 1.00 86.06 258 TYR A N 1
ATOM 2018 C CA . TYR A 1 258 ? 8.732 3.760 -21.927 1.00 86.06 258 TYR A CA 1
ATOM 2019 C C . TYR A 1 258 ? 10.104 3.832 -22.603 1.00 86.06 258 TYR A C 1
ATOM 2021 O O . TYR A 1 258 ? 10.843 4.771 -22.326 1.00 86.06 258 TYR A O 1
ATOM 2029 N N . LEU A 1 259 ? 10.449 2.890 -23.493 1.00 91.62 259 LEU A N 1
ATOM 2030 C CA . LEU A 1 259 ? 11.769 2.858 -24.133 1.00 91.62 259 LEU A CA 1
ATOM 2031 C C . LEU A 1 259 ? 12.013 4.082 -25.020 1.00 91.62 259 LEU A C 1
ATOM 2033 O O . LEU A 1 259 ? 13.061 4.711 -24.929 1.00 91.62 259 LEU A O 1
ATOM 2037 N N . ASN A 1 260 ? 11.046 4.451 -25.860 1.00 89.62 260 ASN A N 1
ATOM 2038 C CA . ASN A 1 260 ? 11.201 5.629 -26.715 1.00 89.62 260 ASN A CA 1
ATOM 2039 C C . ASN A 1 260 ? 11.222 6.916 -25.881 1.00 89.62 260 ASN A C 1
ATOM 2041 O O . ASN A 1 260 ? 12.073 7.772 -26.104 1.00 89.62 260 ASN A O 1
ATOM 2045 N N . GLU A 1 261 ? 10.340 7.012 -24.882 1.00 86.56 261 GLU A N 1
ATOM 2046 C CA . GLU A 1 261 ? 10.288 8.145 -23.950 1.00 86.56 261 GLU A CA 1
ATOM 2047 C C . GLU A 1 261 ? 11.625 8.326 -23.214 1.00 86.56 261 GLU A C 1
ATOM 2049 O O . GLU A 1 261 ? 12.150 9.436 -23.158 1.00 86.56 261 GLU A O 1
ATOM 2054 N N . SER A 1 262 ? 12.226 7.245 -22.703 1.00 92.81 262 SER A N 1
ATOM 2055 C CA . SER A 1 262 ? 13.502 7.328 -21.988 1.00 92.81 262 SER A CA 1
ATOM 2056 C C . SER A 1 262 ? 14.649 7.773 -22.892 1.00 92.81 262 SER A C 1
ATOM 2058 O O . SER A 1 262 ? 15.534 8.497 -22.443 1.00 92.81 262 SER A O 1
ATOM 2060 N N . ILE A 1 263 ? 14.635 7.384 -24.170 1.00 94.50 263 ILE A N 1
ATOM 2061 C CA . ILE A 1 263 ? 15.637 7.804 -25.159 1.00 94.50 263 ILE A CA 1
ATOM 2062 C C . ILE A 1 263 ? 15.487 9.291 -25.495 1.00 94.50 263 ILE A C 1
ATOM 2064 O O . ILE A 1 263 ? 16.484 10.013 -25.542 1.00 94.50 263 ILE A O 1
ATOM 2068 N N . GLU A 1 264 ? 14.256 9.760 -25.710 1.00 91.12 264 GLU A N 1
ATOM 2069 C CA . GLU A 1 264 ? 13.952 11.177 -25.955 1.00 91.12 264 GLU A CA 1
ATOM 2070 C C . GLU A 1 264 ? 14.350 12.053 -24.763 1.00 91.12 264 GLU A C 1
ATOM 2072 O O . GLU A 1 264 ? 14.956 13.110 -24.944 1.00 91.12 264 GLU A O 1
ATOM 2077 N N . ALA A 1 265 ? 14.089 11.571 -23.545 1.00 90.38 265 ALA A N 1
ATOM 2078 C CA . ALA A 1 265 ? 14.473 12.222 -22.297 1.00 90.38 265 ALA A CA 1
ATOM 2079 C C . ALA A 1 265 ? 15.975 12.115 -21.966 1.00 90.38 265 ALA A C 1
ATOM 2081 O O . ALA A 1 265 ? 16.422 12.721 -20.993 1.00 90.38 265 ALA A O 1
ATOM 2082 N N . LYS A 1 266 ? 16.759 11.366 -22.756 1.00 95.50 266 LYS A N 1
ATOM 2083 C CA . LYS A 1 266 ? 18.181 11.061 -22.499 1.00 95.50 266 LYS A CA 1
ATOM 2084 C C . LYS A 1 266 ? 18.422 10.374 -21.147 1.00 95.50 266 LYS A C 1
ATOM 2086 O O . LYS A 1 266 ? 19.465 10.538 -20.516 1.00 95.50 266 LYS A O 1
ATOM 2091 N N . ASP A 1 267 ? 17.460 9.574 -20.698 1.00 95.12 267 ASP A N 1
ATOM 2092 C CA . ASP A 1 267 ? 17.566 8.801 -19.469 1.00 95.12 267 ASP A CA 1
ATOM 2093 C C . ASP A 1 267 ? 18.241 7.450 -19.736 1.00 95.12 267 ASP A C 1
ATOM 2095 O O . ASP A 1 267 ? 17.605 6.436 -20.057 1.00 95.12 267 ASP A O 1
ATOM 2099 N N . LEU A 1 268 ? 19.569 7.434 -19.601 1.00 96.56 268 LEU A N 1
ATOM 2100 C CA . LEU A 1 268 ? 20.384 6.233 -19.781 1.00 96.56 268 LEU A CA 1
ATOM 2101 C C . LEU A 1 268 ? 20.001 5.112 -18.799 1.00 96.56 268 LEU A C 1
ATOM 2103 O O . LEU A 1 268 ? 20.027 3.938 -19.177 1.00 96.56 268 LEU A O 1
ATOM 2107 N N . ARG A 1 269 ? 19.638 5.454 -17.553 1.00 96.25 269 ARG A N 1
ATOM 2108 C CA . ARG A 1 269 ? 19.336 4.466 -16.504 1.00 96.25 269 ARG A CA 1
ATOM 2109 C C . ARG A 1 269 ? 18.016 3.762 -16.797 1.00 96.25 269 ARG A C 1
ATOM 2111 O O . ARG A 1 269 ? 17.989 2.532 -16.833 1.00 96.25 269 ARG A O 1
ATOM 2118 N N . LYS A 1 270 ? 16.957 4.522 -17.088 1.00 94.88 270 LYS A N 1
ATOM 2119 C CA . LYS A 1 270 ? 15.650 3.987 -17.493 1.00 94.88 270 LYS A CA 1
ATOM 2120 C C . LYS A 1 270 ? 15.767 3.178 -18.780 1.00 94.88 270 LYS A C 1
ATOM 2122 O O . LYS A 1 270 ? 15.284 2.053 -18.824 1.00 94.88 270 LYS A O 1
ATOM 2127 N N . THR A 1 271 ? 16.499 3.678 -19.779 1.00 96.81 271 THR A N 1
ATOM 2128 C CA . THR A 1 271 ? 16.742 2.947 -21.037 1.00 96.81 271 THR A CA 1
ATOM 2129 C C . THR A 1 271 ? 17.407 1.591 -20.782 1.00 96.81 271 THR A C 1
ATOM 2131 O O . THR A 1 271 ? 16.948 0.569 -21.289 1.00 96.81 271 THR A O 1
ATOM 2134 N N . GLY A 1 272 ? 18.459 1.545 -19.958 1.00 96.88 272 GLY A N 1
ATOM 2135 C CA . GLY A 1 272 ? 19.140 0.291 -19.617 1.00 96.88 272 GLY A CA 1
ATOM 2136 C C . GLY A 1 272 ? 18.261 -0.698 -18.866 1.00 96.88 272 GLY A C 1
ATOM 2137 O O . GLY A 1 272 ? 18.323 -1.897 -19.142 1.00 96.88 272 GLY A O 1
ATOM 2138 N N . LEU A 1 273 ? 17.419 -0.204 -17.961 1.00 96.75 273 LEU A N 1
ATOM 2139 C CA . LEU A 1 273 ? 16.471 -1.028 -17.226 1.00 96.75 273 LEU A CA 1
ATOM 2140 C C . LEU A 1 273 ? 15.376 -1.599 -18.138 1.00 96.75 273 LEU A C 1
ATOM 2142 O O . LEU A 1 273 ? 15.067 -2.781 -18.061 1.00 96.75 273 LEU A O 1
ATOM 2146 N N . LEU A 1 274 ? 14.830 -0.791 -19.045 1.00 96.31 274 LEU A N 1
ATOM 2147 C CA . LEU A 1 274 ? 13.808 -1.224 -20.000 1.00 96.31 274 LEU A CA 1
ATOM 2148 C C . LEU A 1 274 ? 14.338 -2.293 -20.962 1.00 96.31 274 LEU A C 1
ATOM 2150 O O . LEU A 1 274 ? 13.669 -3.291 -21.225 1.00 96.31 274 LEU A O 1
ATOM 2154 N N . LEU A 1 275 ? 15.571 -2.130 -21.440 1.00 96.38 275 LEU A N 1
ATOM 2155 C CA . LEU A 1 275 ? 16.229 -3.139 -22.268 1.00 96.38 275 LEU A CA 1
ATOM 2156 C C . LEU A 1 275 ? 16.513 -4.430 -21.487 1.00 96.38 275 LEU A C 1
ATOM 2158 O O . LEU A 1 275 ? 16.350 -5.519 -22.036 1.00 96.38 275 LEU A O 1
ATOM 2162 N N . SER A 1 276 ? 16.892 -4.336 -20.207 1.00 95.25 276 SER A N 1
ATOM 2163 C CA . SER A 1 276 ? 17.180 -5.520 -19.384 1.00 95.25 276 SER A CA 1
ATOM 2164 C C . SER A 1 276 ? 15.937 -6.368 -19.095 1.00 95.25 276 SER A C 1
ATOM 2166 O O . SER A 1 276 ? 16.054 -7.586 -18.956 1.00 95.25 276 SER A O 1
ATOM 2168 N N . ILE A 1 277 ? 14.750 -5.751 -19.076 1.00 95.12 277 ILE A N 1
ATOM 2169 C CA . ILE A 1 277 ? 13.459 -6.446 -18.938 1.00 95.12 277 ILE A CA 1
ATOM 2170 C C . ILE A 1 277 ? 12.841 -6.871 -20.277 1.00 95.12 277 ILE A C 1
ATOM 2172 O O . ILE A 1 277 ? 11.746 -7.431 -20.287 1.00 95.12 277 ILE A O 1
ATOM 2176 N N . GLY A 1 278 ? 13.545 -6.648 -21.392 1.00 94.31 278 GLY A N 1
ATOM 2177 C CA . GLY A 1 278 ? 13.164 -7.150 -22.710 1.00 94.31 278 GLY A CA 1
ATOM 2178 C C . GLY A 1 278 ? 12.286 -6.217 -23.542 1.00 94.31 278 GLY A C 1
ATOM 2179 O O . GLY A 1 278 ? 11.539 -6.719 -24.379 1.00 94.31 278 GLY A O 1
ATOM 2180 N N . ALA A 1 279 ? 12.365 -4.896 -23.338 1.00 94.75 279 ALA A N 1
ATOM 2181 C CA . ALA A 1 279 ? 11.696 -3.940 -24.221 1.00 94.75 279 ALA A CA 1
ATOM 2182 C C . ALA A 1 279 ? 12.117 -4.135 -25.692 1.00 94.75 279 ALA A C 1
ATOM 2184 O O . ALA A 1 279 ? 13.300 -4.333 -25.994 1.00 94.75 279 ALA A O 1
ATOM 2185 N N . ASP A 1 280 ? 11.154 -4.060 -26.612 1.00 93.50 280 ASP A N 1
ATOM 2186 C CA . ASP A 1 280 ? 11.362 -4.304 -28.037 1.00 93.50 280 ASP A CA 1
ATOM 2187 C C . ASP A 1 280 ? 12.213 -3.204 -28.685 1.00 93.50 280 ASP A C 1
ATOM 2189 O O . ASP A 1 280 ? 11.740 -2.141 -29.098 1.00 93.50 280 ASP A O 1
ATOM 2193 N N . ILE A 1 281 ? 13.497 -3.515 -28.848 1.00 95.06 281 ILE A N 1
ATOM 2194 C CA . ILE A 1 281 ? 14.486 -2.649 -29.488 1.00 95.06 281 ILE A CA 1
ATOM 2195 C C . ILE A 1 281 ? 14.228 -2.406 -30.987 1.00 95.06 281 ILE A C 1
ATOM 2197 O O . ILE A 1 281 ? 14.865 -1.546 -31.599 1.00 95.06 281 ILE A O 1
ATOM 2201 N N . LYS A 1 282 ? 13.310 -3.162 -31.602 1.00 93.31 282 LYS A N 1
ATOM 2202 C CA . LYS A 1 282 ? 12.933 -3.053 -33.019 1.00 93.31 282 LYS A CA 1
ATOM 2203 C C . LYS A 1 282 ? 11.597 -2.351 -33.217 1.00 93.31 282 LYS A C 1
ATOM 2205 O O . LYS A 1 282 ? 11.203 -2.145 -34.369 1.00 93.31 282 LYS A O 1
ATOM 2210 N N . ARG A 1 283 ? 10.913 -1.983 -32.132 1.00 89.62 283 ARG A N 1
ATOM 2211 C CA . ARG A 1 283 ? 9.616 -1.322 -32.198 1.00 89.62 283 ARG A CA 1
ATOM 2212 C C . ARG A 1 283 ? 9.714 -0.060 -33.039 1.00 89.62 283 ARG A C 1
ATOM 2214 O O . ARG A 1 283 ? 10.639 0.728 -32.896 1.00 89.62 283 ARG A O 1
ATOM 2221 N N . LYS A 1 284 ? 8.735 0.129 -33.911 1.00 89.50 284 LYS A N 1
ATOM 2222 C CA . LYS A 1 284 ? 8.642 1.289 -34.790 1.00 89.50 284 LYS A CA 1
ATOM 2223 C C . LYS A 1 284 ? 7.596 2.265 -34.271 1.00 89.50 284 LYS A C 1
ATOM 2225 O O . LYS A 1 284 ? 6.519 1.846 -33.842 1.00 89.50 284 LYS A O 1
ATOM 2230 N N . ASP A 1 285 ? 7.923 3.551 -34.293 1.00 86.38 285 ASP A N 1
ATOM 2231 C CA . ASP A 1 285 ? 6.963 4.624 -34.039 1.00 86.38 285 ASP A CA 1
ATOM 2232 C C . ASP A 1 285 ? 6.085 4.910 -35.283 1.00 86.38 285 ASP A C 1
ATOM 2234 O O . ASP A 1 285 ? 6.095 4.173 -36.270 1.00 86.38 285 ASP A O 1
ATOM 2238 N N . ILE A 1 286 ? 5.319 6.006 -35.257 1.00 87.44 286 ILE A N 1
ATOM 2239 C CA . ILE A 1 286 ? 4.461 6.439 -36.378 1.00 87.44 286 ILE A CA 1
ATOM 2240 C C . ILE A 1 286 ? 5.231 6.826 -37.659 1.00 87.44 286 ILE A C 1
ATOM 2242 O O . ILE A 1 286 ? 4.630 6.933 -38.733 1.00 87.44 286 ILE A O 1
ATOM 2246 N N . ASN A 1 287 ? 6.540 7.061 -37.554 1.00 88.94 287 ASN A N 1
ATOM 2247 C CA . ASN A 1 287 ? 7.447 7.411 -38.645 1.00 88.94 287 ASN A CA 1
ATOM 2248 C C . ASN A 1 287 ? 8.303 6.221 -39.099 1.00 88.94 287 ASN A C 1
ATOM 2250 O O . ASN A 1 287 ? 9.209 6.399 -39.920 1.00 88.94 287 ASN A O 1
ATOM 2254 N N . ASP A 1 288 ? 8.012 5.016 -38.603 1.00 93.69 288 ASP A N 1
ATOM 2255 C CA . ASP A 1 288 ? 8.848 3.828 -38.762 1.00 93.69 288 ASP A CA 1
ATOM 2256 C C . ASP A 1 288 ? 10.253 3.969 -38.136 1.00 93.69 288 ASP A C 1
ATOM 2258 O O . ASP A 1 288 ? 11.153 3.185 -38.451 1.00 93.69 288 ASP A O 1
ATOM 2262 N N . ASP A 1 289 ? 10.456 4.941 -37.242 1.00 93.94 289 ASP A N 1
ATOM 2263 C CA . ASP A 1 289 ? 11.705 5.110 -36.508 1.00 93.94 289 ASP A CA 1
ATOM 2264 C C . ASP A 1 289 ? 11.804 4.055 -35.399 1.00 93.94 289 ASP A C 1
ATOM 2266 O O . ASP A 1 289 ? 10.899 3.887 -34.579 1.00 93.94 289 ASP A O 1
ATOM 2270 N N . THR A 1 290 ? 12.927 3.338 -35.376 1.00 95.75 290 THR A N 1
ATOM 2271 C CA . THR A 1 290 ? 13.293 2.436 -34.271 1.00 95.75 290 THR A CA 1
ATOM 2272 C C . THR A 1 290 ? 13.911 3.223 -33.107 1.00 95.75 290 THR A C 1
ATOM 2274 O O . THR A 1 290 ? 14.385 4.343 -33.327 1.00 95.75 290 THR A O 1
ATOM 2277 N N . PRO A 1 291 ? 14.030 2.644 -31.896 1.00 96.44 291 PRO A N 1
ATOM 2278 C CA . PRO A 1 291 ? 14.794 3.223 -30.788 1.00 96.44 291 PRO A CA 1
ATOM 2279 C C . PRO A 1 291 ? 16.155 3.810 -31.192 1.00 96.44 291 PRO A C 1
ATOM 2281 O O . PRO A 1 291 ? 16.534 4.885 -30.734 1.00 96.44 291 PRO A O 1
ATOM 2284 N N . LEU A 1 292 ? 16.877 3.157 -32.111 1.00 97.31 292 LEU A N 1
ATOM 2285 C CA . LEU A 1 292 ? 18.177 3.635 -32.586 1.00 97.31 292 LEU A CA 1
ATOM 2286 C C . LEU A 1 292 ? 18.078 4.869 -33.500 1.00 97.31 292 LEU A C 1
ATOM 2288 O O . LEU A 1 292 ? 18.951 5.736 -33.441 1.00 97.31 292 LEU A O 1
ATOM 2292 N N . HIS A 1 293 ? 17.016 4.988 -34.305 1.00 97.19 293 HIS A N 1
ATOM 2293 C CA . HIS A 1 293 ? 16.746 6.211 -35.071 1.00 97.19 293 HIS A CA 1
ATOM 2294 C C . HIS A 1 293 ? 16.481 7.384 -34.125 1.00 97.19 293 HIS A C 1
ATOM 2296 O O . HIS A 1 293 ? 17.050 8.460 -34.303 1.00 97.19 293 HIS A O 1
ATOM 2302 N N . ILE A 1 294 ? 15.655 7.164 -33.097 1.00 94.81 294 ILE A N 1
ATOM 2303 C CA . ILE A 1 294 ? 15.324 8.178 -32.089 1.00 94.81 294 ILE A CA 1
ATOM 2304 C C . ILE A 1 294 ? 16.595 8.610 -31.347 1.00 94.81 294 ILE A C 1
ATOM 2306 O O . ILE A 1 294 ? 16.884 9.802 -31.284 1.00 94.81 294 ILE A O 1
ATOM 2310 N N . ALA A 1 295 ? 17.416 7.661 -30.887 1.00 96.38 295 ALA A N 1
ATOM 2311 C CA . ALA A 1 295 ? 18.678 7.952 -30.204 1.00 96.38 295 ALA A CA 1
ATOM 2312 C C . ALA A 1 295 ? 19.672 8.734 -31.082 1.00 96.38 295 ALA A C 1
ATOM 2314 O O . ALA A 1 295 ? 20.368 9.628 -30.603 1.00 96.38 295 ALA A O 1
ATOM 2315 N N . SER A 1 296 ? 19.706 8.443 -32.386 1.00 96.06 296 SER A N 1
ATOM 2316 C CA . SER A 1 296 ? 20.553 9.177 -33.333 1.00 96.06 296 SER A CA 1
ATOM 2317 C C . SER A 1 296 ? 20.115 10.635 -33.475 1.00 96.06 296 SER A C 1
ATOM 2319 O O . SER A 1 296 ? 20.966 11.520 -33.516 1.00 96.06 296 SER A O 1
ATOM 2321 N N . LYS A 1 297 ? 18.801 10.906 -33.472 1.00 94.94 297 LYS A N 1
ATOM 2322 C CA . LYS A 1 297 ? 18.260 12.276 -33.478 1.00 94.94 297 LYS A CA 1
ATOM 2323 C C . LYS A 1 297 ? 18.536 13.023 -32.171 1.00 94.94 297 LYS A C 1
ATOM 2325 O O . LYS A 1 297 ? 18.763 14.229 -32.203 1.00 94.94 297 LYS A O 1
ATOM 2330 N N . THR A 1 298 ? 18.477 12.341 -31.023 1.00 93.62 298 THR A N 1
ATOM 2331 C CA . THR A 1 298 ? 18.675 12.975 -29.704 1.00 93.62 298 THR A CA 1
ATOM 2332 C C . THR A 1 298 ? 20.150 13.240 -29.397 1.00 93.62 298 THR A C 1
ATOM 2334 O O . THR A 1 298 ? 20.460 14.159 -28.629 1.00 93.62 298 THR A O 1
ATOM 2337 N N . GLY A 1 299 ? 21.053 12.470 -30.010 1.00 93.19 299 GLY A N 1
ATOM 2338 C CA . GLY A 1 299 ? 22.499 12.668 -29.948 1.00 93.19 299 GLY A CA 1
ATOM 2339 C C . GLY A 1 299 ? 23.170 12.097 -28.695 1.00 93.19 299 GLY A C 1
ATOM 2340 O O . GLY A 1 299 ? 24.282 12.501 -28.368 1.00 93.19 299 GLY A O 1
ATOM 2341 N N . ASP A 1 300 ? 22.513 11.199 -27.953 1.00 94.75 300 ASP A N 1
ATOM 2342 C CA . ASP A 1 300 ? 23.117 10.587 -26.763 1.00 94.75 300 ASP A CA 1
ATOM 2343 C C . ASP A 1 300 ? 23.962 9.357 -27.132 1.00 94.75 300 ASP A C 1
ATOM 2345 O O . ASP A 1 300 ? 23.463 8.252 -27.360 1.00 94.75 300 ASP A O 1
ATOM 2349 N N . VAL A 1 301 ? 25.280 9.555 -27.160 1.00 95.81 301 VAL A N 1
ATOM 2350 C CA . VAL A 1 301 ? 26.271 8.525 -27.494 1.00 95.81 301 VAL A CA 1
ATOM 2351 C C . VAL A 1 301 ? 26.187 7.299 -26.575 1.00 95.81 301 VAL A C 1
ATOM 2353 O O . VAL A 1 301 ? 26.395 6.174 -27.037 1.00 95.81 301 VAL A O 1
ATOM 2356 N N . GLN A 1 302 ? 25.912 7.479 -25.280 1.00 97.50 302 GLN A N 1
ATOM 2357 C CA . GLN A 1 302 ? 25.882 6.365 -24.328 1.00 97.50 302 GLN A CA 1
ATOM 2358 C C . GLN A 1 302 ? 24.650 5.494 -24.555 1.00 97.50 302 GLN A C 1
ATOM 2360 O O . GLN A 1 302 ? 24.760 4.267 -24.568 1.00 97.50 302 GLN A O 1
ATOM 2365 N N . ILE A 1 303 ? 23.499 6.117 -24.817 1.00 97.62 303 ILE A N 1
ATOM 2366 C CA . ILE 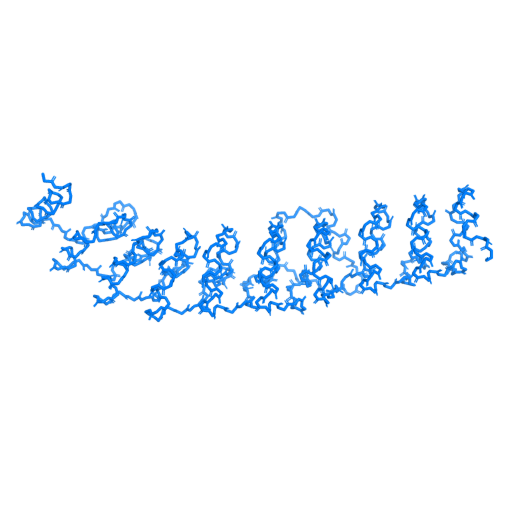A 1 303 ? 22.275 5.404 -25.189 1.00 97.62 303 ILE A CA 1
ATOM 2367 C C . ILE A 1 303 ? 22.461 4.664 -26.517 1.00 97.62 303 ILE A C 1
ATOM 2369 O O . ILE A 1 303 ? 22.065 3.506 -26.623 1.00 97.62 303 ILE A O 1
ATOM 2373 N N . ILE A 1 304 ? 23.123 5.263 -27.510 1.00 97.44 304 ILE A N 1
ATOM 2374 C CA . ILE A 1 304 ? 23.423 4.586 -28.783 1.00 97.44 304 ILE A CA 1
ATOM 2375 C C . ILE A 1 304 ? 24.306 3.354 -28.555 1.00 97.44 304 ILE A C 1
ATOM 2377 O O . ILE A 1 304 ? 23.963 2.262 -29.011 1.00 97.44 304 ILE A O 1
ATOM 2381 N N . LYS A 1 305 ? 25.406 3.492 -27.801 1.00 97.19 305 LYS A N 1
ATOM 2382 C CA . LYS A 1 305 ? 26.286 2.365 -27.437 1.00 97.19 305 LYS A CA 1
ATOM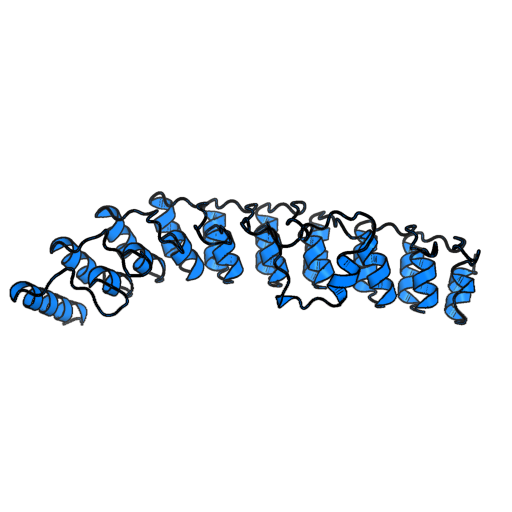 2383 C C . LYS A 1 305 ? 25.506 1.261 -26.719 1.00 97.19 305 LYS A C 1
ATOM 2385 O O . LYS A 1 305 ? 25.703 0.078 -26.998 1.00 97.19 305 LYS A O 1
ATOM 2390 N N . LEU A 1 306 ? 24.599 1.642 -25.823 1.00 98.06 306 LEU A N 1
ATOM 2391 C CA . LEU A 1 306 ? 23.743 0.719 -25.092 1.00 98.06 306 LEU A CA 1
ATOM 2392 C C . LEU A 1 306 ? 22.755 -0.012 -26.014 1.00 98.06 306 LEU A C 1
ATOM 2394 O O . LEU A 1 306 ? 22.677 -1.235 -25.958 1.00 98.06 306 LEU A O 1
ATOM 2398 N 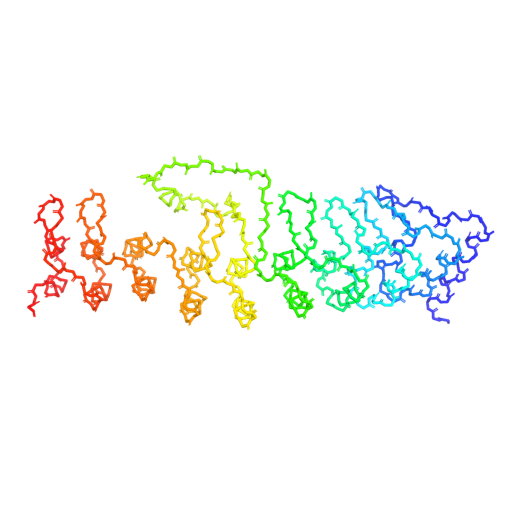N . LEU A 1 307 ? 22.050 0.692 -26.898 1.00 97.62 307 LEU A N 1
ATOM 2399 C CA . LEU A 1 307 ? 21.121 0.083 -27.855 1.00 97.62 307 LEU A CA 1
ATOM 2400 C C . LEU A 1 307 ? 21.839 -0.897 -28.795 1.00 97.62 307 LEU A C 1
ATOM 2402 O O . LEU A 1 307 ? 21.365 -2.009 -29.020 1.00 97.62 307 LEU A O 1
ATOM 2406 N N . LEU A 1 308 ? 23.023 -0.533 -29.293 1.00 96.44 308 LEU A N 1
ATOM 2407 C CA . LEU A 1 308 ? 23.846 -1.426 -30.114 1.00 96.44 308 LEU A CA 1
ATOM 2408 C C . LEU A 1 308 ? 24.269 -2.683 -29.342 1.00 96.44 308 LEU A C 1
ATOM 2410 O O . LEU A 1 308 ? 24.197 -3.785 -29.883 1.00 96.44 308 LEU A O 1
ATOM 2414 N N . LYS A 1 309 ? 24.635 -2.548 -28.059 1.00 96.88 309 LYS A N 1
ATOM 2415 C CA . LYS A 1 309 ? 24.948 -3.689 -27.182 1.00 96.88 309 LYS A CA 1
ATOM 2416 C C . LYS A 1 309 ? 23.770 -4.663 -27.046 1.00 96.88 309 LYS A C 1
ATOM 2418 O O . LYS A 1 309 ? 23.997 -5.866 -26.950 1.00 96.88 309 LYS A O 1
ATOM 2423 N N . TYR A 1 310 ? 22.535 -4.161 -27.055 1.00 97.00 310 TYR A N 1
ATOM 2424 C CA . TYR A 1 310 ? 21.311 -4.971 -27.030 1.00 97.00 310 TYR A CA 1
ATOM 2425 C C . TYR A 1 310 ? 20.829 -5.411 -28.429 1.00 97.00 310 TYR A C 1
ATOM 2427 O O . TYR A 1 310 ? 19.762 -6.009 -28.554 1.00 97.00 310 TYR A O 1
ATOM 2435 N N . GLY A 1 311 ? 21.619 -5.175 -29.483 1.00 95.81 311 GLY A N 1
ATOM 2436 C CA . GLY A 1 311 ? 21.362 -5.701 -30.825 1.00 95.81 311 GLY A CA 1
ATOM 2437 C C . GLY A 1 311 ? 20.453 -4.835 -31.699 1.00 95.81 311 GLY A C 1
ATOM 2438 O O . GLY A 1 311 ? 19.779 -5.366 -32.584 1.00 95.81 311 GLY A O 1
ATOM 2439 N N . ALA A 1 312 ? 20.413 -3.520 -31.471 1.00 96.56 312 ALA A N 1
ATOM 2440 C CA . ALA A 1 312 ? 19.722 -2.603 -32.371 1.00 96.56 312 ALA A CA 1
ATOM 2441 C C . ALA A 1 312 ? 20.307 -2.659 -33.795 1.00 96.56 312 ALA A C 1
ATOM 2443 O O . ALA A 1 312 ? 21.524 -2.647 -33.988 1.00 96.56 312 ALA A O 1
ATOM 2444 N N . ASP A 1 313 ? 19.434 -2.683 -34.804 1.00 95.69 313 ASP A N 1
ATOM 2445 C CA . ASP A 1 313 ? 19.846 -2.736 -36.207 1.00 95.69 313 ASP A CA 1
ATOM 2446 C C . ASP A 1 313 ? 20.260 -1.348 -36.723 1.00 95.69 313 ASP A C 1
ATOM 2448 O O . ASP A 1 313 ? 19.418 -0.472 -36.939 1.00 95.69 313 ASP A O 1
ATOM 2452 N N . LYS A 1 314 ? 21.566 -1.173 -36.963 1.00 95.56 314 LYS A N 1
ATOM 2453 C CA . LYS A 1 314 ? 22.160 0.049 -37.532 1.00 95.56 314 LYS A CA 1
ATOM 2454 C C . LYS A 1 314 ? 21.747 0.330 -38.982 1.00 95.56 314 LYS A C 1
ATOM 2456 O O . LYS A 1 314 ? 21.946 1.444 -39.452 1.00 95.56 314 LYS A O 1
ATOM 2461 N N . ASN A 1 315 ? 21.162 -0.648 -39.678 1.00 95.12 315 ASN A N 1
ATOM 2462 C CA . ASN A 1 315 ? 20.735 -0.542 -41.075 1.00 95.12 315 ASN A CA 1
ATOM 2463 C C . ASN A 1 315 ? 19.209 -0.508 -41.245 1.00 95.12 315 ASN A C 1
ATOM 2465 O O . ASN A 1 315 ? 18.723 -0.506 -42.382 1.00 95.12 315 ASN A O 1
ATOM 2469 N N . ALA A 1 316 ? 18.448 -0.501 -40.146 1.00 95.75 316 ALA A N 1
ATOM 2470 C CA . ALA A 1 316 ? 16.999 -0.389 -40.210 1.00 95.75 316 ALA A CA 1
ATOM 2471 C C . ALA A 1 316 ? 16.619 0.899 -40.951 1.00 95.75 316 ALA A C 1
ATOM 2473 O O . ALA A 1 316 ? 17.211 1.943 -40.710 1.00 95.75 316 ALA A O 1
ATOM 2474 N N . LYS A 1 317 ? 15.635 0.823 -41.850 1.00 96.19 317 LYS A N 1
ATOM 2475 C CA . LYS A 1 317 ? 15.136 1.984 -42.595 1.00 96.19 317 LYS A CA 1
ATOM 2476 C C . LYS A 1 317 ? 13.803 2.448 -42.027 1.00 96.19 317 LYS A C 1
ATOM 2478 O O . LYS A 1 317 ? 12.891 1.629 -41.861 1.00 96.19 317 LYS A O 1
ATOM 2483 N N . ASN A 1 318 ? 13.689 3.750 -41.793 1.00 95.44 318 ASN A N 1
ATOM 2484 C CA . ASN A 1 318 ? 12.424 4.392 -41.450 1.00 95.44 318 ASN A CA 1
ATOM 2485 C C . ASN A 1 318 ? 11.567 4.696 -42.697 1.00 95.44 318 ASN A C 1
ATOM 2487 O O . ASN A 1 318 ? 11.930 4.358 -43.829 1.00 95.44 318 ASN A O 1
ATOM 2491 N N . ARG A 1 319 ? 10.435 5.390 -42.516 1.00 95.44 319 ARG A N 1
ATOM 2492 C CA . ARG A 1 319 ? 9.498 5.733 -43.604 1.00 95.44 319 ARG A CA 1
ATOM 2493 C C . ARG A 1 319 ? 10.108 6.617 -44.698 1.00 95.44 319 ARG A C 1
ATOM 2495 O O . ARG A 1 319 ? 9.639 6.595 -45.832 1.00 95.44 319 ARG A O 1
ATOM 2502 N N . GLN A 1 320 ? 11.153 7.381 -44.380 1.00 95.44 320 GLN A N 1
ATOM 2503 C CA . GLN A 1 320 ? 11.902 8.210 -45.334 1.00 95.44 320 GLN A CA 1
ATOM 2504 C C . GLN A 1 320 ? 13.064 7.448 -45.993 1.00 95.44 320 GLN A C 1
ATOM 2506 O O . GLN A 1 320 ? 13.874 8.056 -46.685 1.00 95.44 320 GLN A O 1
ATOM 2511 N N . SER A 1 321 ? 13.159 6.128 -45.787 1.00 95.75 321 SER A N 1
ATOM 2512 C CA . SER A 1 321 ? 14.286 5.285 -46.212 1.00 95.75 321 SER A CA 1
ATOM 2513 C C . SER A 1 321 ? 15.641 5.682 -45.615 1.00 95.75 321 SER A C 1
ATOM 2515 O O . SER A 1 321 ? 16.672 5.259 -46.139 1.00 95.75 321 SER A O 1
ATOM 2517 N N . LYS A 1 322 ? 15.638 6.459 -44.527 1.00 96.44 322 LYS A N 1
ATOM 2518 C CA . LYS A 1 322 ? 16.843 6.860 -43.799 1.00 96.44 322 LYS A CA 1
ATOM 2519 C C . LYS A 1 322 ? 17.229 5.782 -42.797 1.00 96.44 322 LYS A C 1
ATOM 2521 O O . LYS A 1 322 ? 16.339 5.213 -42.164 1.00 96.44 322 LYS A O 1
ATOM 2526 N N . ILE A 1 323 ? 18.527 5.525 -42.665 1.00 96.62 323 ILE A N 1
ATOM 2527 C CA . ILE A 1 323 ? 19.090 4.724 -41.570 1.00 96.62 323 ILE A CA 1
ATOM 2528 C C . ILE A 1 323 ? 19.402 5.628 -40.363 1.00 96.62 323 ILE A C 1
ATOM 2530 O O . ILE A 1 323 ? 19.475 6.848 -40.528 1.00 96.62 323 ILE A O 1
ATOM 2534 N N . PRO A 1 324 ? 19.634 5.085 -39.152 1.00 96.19 324 PRO A N 1
ATOM 2535 C CA . PRO A 1 324 ? 19.979 5.886 -37.977 1.00 96.19 324 PRO A CA 1
ATOM 2536 C C . PRO A 1 324 ? 21.138 6.874 -38.203 1.00 96.19 324 PRO A C 1
ATOM 2538 O O . PRO A 1 324 ? 21.052 8.023 -37.777 1.00 96.19 324 PRO A O 1
ATOM 2541 N N . ALA A 1 325 ? 22.177 6.472 -38.947 1.00 96.25 325 ALA A N 1
ATOM 2542 C CA . ALA A 1 325 ? 23.322 7.334 -39.255 1.00 96.25 325 ALA A CA 1
ATOM 2543 C C . ALA A 1 325 ? 22.956 8.573 -40.097 1.00 96.25 325 ALA A C 1
ATOM 2545 O O . ALA A 1 325 ? 23.600 9.608 -39.956 1.00 96.25 325 ALA A O 1
ATOM 2546 N N . ASP A 1 326 ? 21.899 8.506 -40.916 1.00 95.75 326 ASP A N 1
ATOM 2547 C CA . ASP A 1 326 ? 21.444 9.628 -41.753 1.00 95.75 326 ASP A CA 1
ATOM 2548 C C . ASP A 1 326 ? 20.712 10.716 -40.943 1.00 95.75 326 ASP A C 1
ATOM 2550 O O . ASP A 1 326 ? 20.337 11.761 -41.483 1.00 95.75 326 ASP A O 1
ATOM 2554 N N . LEU A 1 327 ? 20.424 10.453 -39.663 1.00 95.00 327 LEU A N 1
ATOM 2555 C CA . LEU A 1 327 ? 19.613 11.316 -38.802 1.00 95.00 327 LEU A CA 1
ATOM 2556 C C . LEU A 1 327 ? 20.434 12.213 -37.871 1.00 95.00 327 LEU A C 1
ATOM 2558 O O . LEU A 1 327 ? 19.849 12.964 -37.092 1.00 95.00 327 LEU A O 1
ATOM 2562 N N . THR A 1 328 ? 21.762 12.157 -37.954 1.00 94.12 328 THR A N 1
ATOM 2563 C CA . THR A 1 328 ? 22.673 12.945 -37.121 1.00 94.12 328 THR A CA 1
ATOM 2564 C C . THR A 1 328 ? 23.771 13.601 -37.953 1.00 94.12 328 THR A C 1
ATOM 2566 O O . THR A 1 328 ? 24.156 13.098 -39.004 1.00 94.12 328 THR A O 1
ATOM 2569 N N . ALA A 1 329 ? 24.271 14.742 -37.478 1.00 93.06 329 ALA A N 1
ATOM 2570 C CA . ALA A 1 329 ? 25.463 15.401 -38.013 1.00 93.06 329 ALA A CA 1
ATOM 2571 C C . ALA A 1 329 ? 26.699 15.183 -37.118 1.00 93.06 329 ALA A C 1
ATOM 2573 O O . ALA A 1 329 ? 27.778 15.692 -37.420 1.00 93.06 329 ALA A O 1
ATOM 2574 N N . ASP A 1 330 ? 26.546 14.458 -36.006 1.00 93.81 330 ASP A N 1
ATOM 2575 C CA . ASP A 1 330 ? 27.622 14.191 -35.058 1.00 93.81 330 ASP A CA 1
ATOM 2576 C C . ASP A 1 330 ? 28.566 13.108 -35.603 1.00 93.81 330 ASP A C 1
ATOM 2578 O O . ASP A 1 330 ? 28.173 11.958 -35.820 1.00 93.81 330 ASP A O 1
ATOM 2582 N N . GLY A 1 331 ? 29.831 13.478 -35.810 1.00 91.75 331 GLY A N 1
ATOM 2583 C CA . GLY A 1 331 ? 30.853 12.585 -36.349 1.00 91.75 331 GLY A CA 1
ATOM 2584 C C . GLY A 1 331 ? 31.166 11.378 -35.458 1.00 91.75 331 GLY A C 1
ATOM 2585 O O . GLY A 1 331 ? 31.472 10.313 -35.994 1.00 91.75 331 GLY A O 1
ATOM 2586 N N . GLU A 1 332 ? 31.064 11.490 -34.126 1.00 93.56 332 GLU A N 1
ATOM 2587 C CA . GLU A 1 332 ? 31.248 10.336 -33.231 1.00 93.56 332 GLU A CA 1
ATOM 2588 C C . GLU A 1 332 ? 30.124 9.319 -33.449 1.00 93.56 332 GLU A C 1
ATOM 2590 O O . GLU A 1 332 ? 30.382 8.123 -33.602 1.00 93.56 332 GLU A O 1
ATOM 2595 N N . ILE A 1 333 ? 28.880 9.795 -33.527 1.00 93.44 333 ILE A N 1
ATOM 2596 C CA . ILE A 1 333 ? 27.708 8.938 -33.727 1.00 93.44 333 ILE A CA 1
ATOM 2597 C C . ILE A 1 333 ? 27.737 8.281 -35.108 1.00 93.44 333 ILE A C 1
ATOM 2599 O O . ILE A 1 333 ? 27.516 7.073 -35.216 1.00 93.44 333 ILE A O 1
ATOM 2603 N N . ILE A 1 334 ? 28.054 9.041 -36.160 1.00 93.62 334 ILE A N 1
ATOM 2604 C CA . ILE A 1 334 ? 28.193 8.498 -37.518 1.00 93.62 334 ILE A CA 1
ATOM 2605 C C . ILE A 1 334 ? 29.242 7.386 -37.529 1.00 93.62 334 ILE A C 1
ATOM 2607 O O . ILE A 1 334 ? 28.976 6.305 -38.054 1.00 93.62 334 ILE A O 1
ATOM 2611 N N . ASN A 1 335 ? 30.403 7.603 -36.904 1.00 92.81 335 ASN A N 1
ATOM 2612 C CA . ASN A 1 335 ? 31.439 6.577 -36.808 1.00 92.81 335 ASN A CA 1
ATOM 2613 C C . ASN A 1 335 ? 30.927 5.324 -36.078 1.00 92.81 335 ASN A C 1
ATOM 2615 O O . ASN A 1 335 ? 31.104 4.214 -36.575 1.00 92.81 335 ASN A O 1
ATOM 2619 N N . LEU A 1 336 ? 30.226 5.473 -34.950 1.00 92.88 336 LEU A N 1
ATOM 2620 C CA . LEU A 1 336 ? 29.657 4.334 -34.215 1.00 92.88 336 LEU A CA 1
ATOM 2621 C C . LEU A 1 336 ? 28.645 3.522 -35.038 1.00 92.88 336 LEU A C 1
ATOM 2623 O O . LEU A 1 336 ? 28.574 2.303 -34.892 1.00 92.88 336 LEU A O 1
ATOM 2627 N N . LEU A 1 337 ? 27.865 4.181 -35.896 1.00 92.50 337 LEU A N 1
ATOM 2628 C CA . LEU A 1 337 ? 26.793 3.550 -36.671 1.00 92.50 337 LEU A CA 1
ATOM 2629 C C . LEU A 1 337 ? 27.245 3.012 -38.035 1.00 92.50 337 LEU A C 1
ATOM 2631 O O . LEU A 1 337 ? 26.544 2.191 -38.624 1.00 92.50 337 LEU A O 1
ATOM 2635 N N . THR A 1 338 ? 28.399 3.445 -38.544 1.00 88.75 338 THR A N 1
ATOM 2636 C CA . THR A 1 338 ? 28.890 3.076 -39.885 1.00 88.75 338 THR A CA 1
ATOM 2637 C C . THR A 1 338 ? 30.106 2.153 -39.860 1.00 88.75 338 THR A C 1
ATOM 2639 O O . THR A 1 338 ? 30.323 1.410 -40.821 1.00 88.75 338 THR A O 1
ATOM 2642 N N . VAL A 1 339 ? 30.880 2.135 -38.769 1.00 77.25 339 VAL A N 1
ATOM 2643 C CA . VAL A 1 339 ? 32.010 1.210 -38.613 1.00 77.25 339 VAL A CA 1
ATOM 2644 C C . VAL A 1 339 ? 31.484 -0.230 -38.539 1.00 77.25 339 VAL A C 1
ATOM 2646 O O . VAL A 1 339 ? 30.456 -0.501 -37.909 1.00 77.25 339 VAL A O 1
ATOM 2649 N N . LYS A 1 340 ? 32.133 -1.132 -39.288 1.00 57.69 340 LYS A N 1
ATOM 2650 C CA . LYS A 1 340 ? 31.652 -2.497 -39.551 1.00 57.69 340 LYS A CA 1
ATOM 2651 C C . LYS A 1 340 ? 31.560 -3.350 -38.301 1.00 57.69 340 LYS A C 1
ATOM 2653 O O . LYS A 1 340 ? 32.583 -3.467 -37.598 1.00 57.69 340 LYS A O 1
#

Nearest PDB structures (foldseek):
  5mak-assembly2_C  TM=5.894E-01  e=1.098E-14  synthetic construct
  5le8-assembly2_B  TM=4.061E-01  e=3.908E-15  synthetic construct
  5le2-assembly2_B  TM=3.774E-01  e=3.573E-15  synthetic construct
  5hry-assembly3_D  TM=8.977E-01  e=2.352E-07  synthetic construct
  9db5-assembly1_A  TM=6.902E-01  e=1.097E-07  Homo sapiens

Solvent-accessible surface area (backbone atoms only — not comparable to full-atom values): 18403 Å² total; per-residue (Å²): 128,60,74,68,58,57,51,48,52,49,53,50,53,41,46,77,71,67,51,65,64,69,44,63,48,74,90,53,39,40,31,57,59,30,56,44,34,51,41,79,82,38,50,70,55,47,50,50,40,49,76,69,65,34,64,60,79,46,54,27,70,69,41,46,32,28,57,32,36,14,23,36,36,70,82,25,45,68,48,42,52,56,42,43,78,68,67,34,64,54,66,47,70,21,68,66,39,32,23,57,35,34,5,15,58,52,44,8,37,72,33,42,55,54,40,45,79,63,69,30,65,61,70,46,57,31,71,43,69,49,30,37,28,26,47,50,41,1,53,76,62,66,18,60,63,16,28,48,48,38,47,78,74,65,33,66,58,70,45,60,28,50,54,84,66,84,89,73,93,74,92,57,98,83,64,64,72,62,77,47,52,83,76,48,62,70,91,74,63,81,78,33,34,44,27,52,55,38,54,25,47,77,66,70,35,59,76,54,37,54,48,40,49,75,72,64,41,73,43,80,55,62,13,60,98,53,39,15,43,37,33,48,18,61,73,71,64,39,55,72,58,29,54,55,35,44,77,69,70,35,55,53,82,49,32,58,62,50,38,53,54,22,43,73,69,66,34,55,66,58,34,53,52,27,51,74,73,63,30,58,57,74,49,59,53,100,57,40,37,28,50,57,34,53,24,31,59,66,63,45,62,67,50,42,54,49,42,49,74,76,64,41,68,57,76,49,59,25,74,84,66,42,31,27,48,76,51,45,90,50,66,69,57,37,47,69,50,65,60,129

Foldseek 3Di:
DPPLVVVLVVVVVCVVVPNDLQDADDQFRDGPLLVLLLDAPNLVVNLSSVVVPHDQCDATPQGDGSLLSNLLDARSLSVNVVSVVSPRDLQRAGQFDGSLLNNLLNLRLSSNVSSVVSPRPQQQFHNDQFRHGSLRNNLLSVSVNSNVSSVVSPRDQQFFTARPDDPDPDPDPPDDPVVCVVPDDPVPDDFGRDGSLLSCLLVLNPVSNVVSVVSPHDQQDQRVVQGGSLSSCLSVVVLVSNVVCVVVVRATPCLQVVLLVCLLVVPLSSNLSSVSRPHDQCDADPQRDGSLLSNLLSVNPSSNVSSVVSPRDLCRATNVRDGSLNNHPDPVSVCVSPPD

Mean predicted aligned error: 7.28 Å

Sequence (340 aa):
MSDNEEAIKLIQLLLEHGAEINSRMGYGNITPLMLVSGGAKNIRIVELLIQKGADIHAKDSKRETALHYAAGIKGNSKIIELLIRNGADVNAGSPSFTPLHRAAYMDAADNIQILIINNAAINIKDVTSESKTPLELAIDAKQFTAARELIENGADINTQSYYNYQPFRYRNNTQSYMSKLVNVDLNTIRFERMTPLHRAVTHNNMPMVEYLLSKGAKTDIDAHFGGFALDFALFLNYYDIADLLVKHKARSLYADLYLNESIEAKDLRKTGLLLSIGADIKRKDINDDTPLHIASKTGDVQIIKLLLKYGADKNAKNRQSKIPADLTADGEIINLLTVK